Protein AF-A0A4Q4VZ32-F1 (afdb_monomer)

Nearest PDB structures (foldseek):
  1ups-assembly1_A  TM=5.090E-01  e=2.239E-01  Clostridium perfringens
  1ups-assembly2_B  TM=5.816E-01  e=2.614E+00  Clostridium perfringens

pLDDT: mean 71.56, std 23.41, range [25.41, 98.0]

Foldseek 3Di:
DPVVVVVVVVVVVVVVVVVVVVVVVVVVVVQVVQQPFWWWKFKAFPDDDPCSVQQHRFTWAADPQAIWTDSDHPDPPPDQVVCVPPHGTFGKGWDCLPPDPAIFIWGFRDVVVGDIWTWFQAPQQQTTGTHHCVVHVVGQGANWAADPPQRWIDGPPDFQWKWWCPDVSITTIGGPPPPPQCPVRDDPPIDMTRIIIGTHGDPPDDPDPDPPPPCPPVVVVVVVVVVVVVVVVVVVVVDDPDPDDDDDDDDDDDDDDDDDDDDDDDDDDDDDDDDDDDDDDDDDDDDDDDDDDDDDDDDDDDDDDDDPDDPPPDDD

Structure (mmCIF, N/CA/C/O backbone):
data_AF-A0A4Q4VZ32-F1
#
_entry.id   AF-A0A4Q4VZ32-F1
#
loop_
_atom_site.group_PDB
_atom_site.id
_atom_site.type_symbol
_atom_site.label_atom_id
_atom_site.label_alt_id
_atom_site.label_comp_id
_atom_site.label_asym_id
_atom_site.label_entity_id
_atom_site.label_seq_id
_atom_site.pdbx_PDB_ins_code
_atom_site.Cartn_x
_atom_site.Cartn_y
_atom_site.Cartn_z
_atom_site.occupancy
_atom_site.B_iso_or_equiv
_atom_site.auth_seq_id
_atom_site.auth_comp_id
_atom_site.auth_asym_id
_atom_site.auth_atom_id
_atom_site.pdbx_PDB_model_num
ATOM 1 N N . MET A 1 1 ? -8.124 -20.359 -60.636 1.00 59.88 1 MET A N 1
ATOM 2 C CA . MET A 1 1 ? -8.886 -19.825 -59.481 1.00 59.88 1 MET A CA 1
ATOM 3 C C . MET A 1 1 ? -8.657 -20.591 -58.169 1.00 59.88 1 MET A C 1
ATOM 5 O O . MET A 1 1 ? -8.966 -20.049 -57.122 1.00 59.88 1 MET A O 1
ATOM 9 N N . SER A 1 2 ? -8.075 -21.797 -58.175 1.00 70.25 2 SER A N 1
ATOM 10 C CA . SER A 1 2 ? -7.849 -22.613 -56.965 1.00 70.25 2 SER A CA 1
ATOM 11 C C . SER A 1 2 ? -6.635 -22.198 -56.117 1.00 70.25 2 SER A C 1
ATOM 13 O O . SER A 1 2 ? -6.688 -22.280 -54.894 1.00 70.25 2 SER A O 1
ATOM 15 N N . ILE A 1 3 ? -5.558 -21.707 -56.742 1.00 75.62 3 ILE A N 1
ATOM 16 C CA . ILE A 1 3 ? -4.306 -21.351 -56.044 1.00 75.62 3 ILE A CA 1
ATOM 17 C C . ILE A 1 3 ? -4.511 -20.169 -55.083 1.00 75.62 3 ILE A C 1
ATOM 19 O O . ILE A 1 3 ? -4.052 -20.208 -53.947 1.00 75.62 3 ILE A O 1
ATOM 23 N N . SER A 1 4 ? -5.266 -19.149 -55.500 1.00 70.62 4 SER A N 1
ATOM 24 C CA . SER A 1 4 ? -5.553 -17.963 -54.683 1.00 70.62 4 SER A CA 1
ATOM 25 C C . SER A 1 4 ? -6.373 -18.290 -53.430 1.00 70.62 4 SER A C 1
ATOM 27 O O . SER A 1 4 ? -6.172 -17.671 -52.390 1.00 70.62 4 SER A O 1
ATOM 29 N N . MET A 1 5 ? -7.266 -19.285 -53.504 1.00 71.69 5 MET A N 1
ATOM 30 C CA . MET A 1 5 ? -8.090 -19.686 -52.361 1.00 71.69 5 MET A CA 1
ATOM 31 C C . MET A 1 5 ? -7.305 -20.542 -51.354 1.00 71.69 5 MET A C 1
ATOM 33 O O . MET A 1 5 ? -7.451 -20.364 -50.147 1.00 71.69 5 MET A O 1
ATOM 37 N N . LEU A 1 6 ? -6.418 -21.414 -51.845 1.00 70.31 6 LEU A N 1
ATOM 38 C CA . LEU A 1 6 ? -5.480 -22.173 -51.011 1.00 70.31 6 LEU A CA 1
ATOM 39 C C . LEU A 1 6 ? -4.495 -21.257 -50.270 1.00 70.31 6 LEU A C 1
ATOM 41 O O . LEU A 1 6 ? -4.230 -21.487 -49.094 1.00 70.31 6 LEU A O 1
ATOM 45 N N . LEU A 1 7 ? -4.005 -20.196 -50.921 1.00 72.81 7 LEU A N 1
ATOM 46 C CA . LEU A 1 7 ? -3.118 -19.211 -50.292 1.00 72.81 7 LEU A CA 1
ATOM 47 C C . LEU A 1 7 ? -3.835 -18.415 -49.184 1.00 72.81 7 LEU A C 1
ATOM 49 O O . LEU A 1 7 ? -3.268 -18.168 -48.126 1.00 72.81 7 LEU A O 1
ATOM 53 N N . ALA A 1 8 ? -5.102 -18.045 -49.394 1.00 67.31 8 ALA A N 1
ATOM 54 C CA . ALA A 1 8 ? -5.891 -17.342 -48.382 1.00 67.31 8 ALA A CA 1
ATOM 55 C C . ALA A 1 8 ? -6.135 -18.209 -47.129 1.00 67.31 8 ALA A C 1
ATOM 57 O O . ALA A 1 8 ? -5.991 -17.729 -46.005 1.00 67.31 8 ALA A O 1
ATOM 58 N N . LEU A 1 9 ? -6.432 -19.502 -47.312 1.00 66.94 9 LEU A N 1
ATOM 59 C CA . LEU A 1 9 ? -6.666 -20.447 -46.213 1.00 66.94 9 LEU A CA 1
ATOM 60 C C . LEU A 1 9 ? -5.423 -20.695 -45.345 1.00 66.94 9 LEU A C 1
ATOM 62 O O . LEU A 1 9 ? -5.566 -20.958 -44.153 1.00 66.94 9 LEU A O 1
ATOM 66 N N . THR A 1 10 ? -4.215 -20.594 -45.905 1.00 69.88 10 THR A N 1
ATOM 67 C CA . THR A 1 10 ? -2.966 -20.773 -45.145 1.00 69.88 10 THR A CA 1
ATOM 68 C C . THR A 1 10 ? -2.487 -19.488 -44.466 1.00 69.88 10 THR A C 1
ATOM 70 O O . THR A 1 10 ? -1.900 -19.553 -43.387 1.00 69.88 10 THR A O 1
ATOM 73 N N . ILE A 1 11 ? -2.770 -18.314 -45.040 1.00 70.56 11 ILE A N 1
ATOM 74 C CA . ILE A 1 11 ? -2.331 -17.018 -44.496 1.00 70.56 11 ILE A CA 1
ATOM 75 C C . ILE A 1 11 ? -3.195 -16.566 -43.309 1.00 70.56 11 ILE A C 1
ATOM 77 O O . ILE A 1 11 ? -2.666 -16.009 -42.345 1.00 70.56 11 ILE A O 1
ATOM 81 N N . CYS A 1 12 ? -4.509 -16.815 -43.333 1.00 63.62 12 CYS A N 1
ATOM 82 C CA . CYS A 1 12 ? -5.414 -16.335 -42.282 1.00 63.62 12 CYS A CA 1
ATOM 83 C C . CYS A 1 12 ? -5.067 -16.859 -40.867 1.00 63.62 12 CYS A C 1
ATOM 85 O O . CYS A 1 12 ? -4.979 -16.037 -39.952 1.00 63.62 12 CYS A O 1
ATOM 87 N N . PRO A 1 13 ? -4.797 -18.163 -40.643 1.00 71.75 13 PRO A N 1
ATOM 88 C CA . PRO A 1 13 ? -4.393 -18.656 -39.323 1.00 71.75 13 PRO A CA 1
ATOM 89 C C . PRO A 1 13 ? -3.032 -18.114 -38.864 1.00 71.75 13 PRO A C 1
ATOM 91 O O . PRO A 1 13 ? -2.863 -17.802 -37.686 1.00 71.75 13 PRO A O 1
ATOM 94 N N . ALA A 1 14 ? -2.077 -17.948 -39.786 1.00 68.94 14 ALA A N 1
ATOM 95 C CA . ALA A 1 14 ? -0.761 -17.387 -39.478 1.00 68.94 14 ALA A CA 1
ATOM 96 C C . ALA A 1 14 ? -0.853 -15.911 -39.038 1.00 68.94 14 ALA A C 1
ATOM 98 O O . ALA A 1 14 ? -0.165 -15.482 -38.109 1.00 68.94 14 ALA A O 1
ATOM 99 N N . MET A 1 15 ? -1.749 -15.135 -39.652 1.00 71.06 15 MET A N 1
ATOM 100 C CA . MET A 1 15 ? -1.989 -13.739 -39.280 1.00 71.06 15 MET A CA 1
ATOM 101 C C . MET A 1 15 ? -2.703 -13.614 -37.924 1.00 71.06 15 MET A C 1
ATOM 103 O O . MET A 1 15 ? -2.308 -12.797 -37.097 1.00 71.06 15 MET A O 1
ATOM 107 N N . LEU A 1 16 ? -3.708 -14.452 -37.651 1.00 70.19 16 LEU A N 1
ATOM 108 C CA . LEU A 1 16 ? -4.403 -14.451 -36.356 1.00 70.19 16 LEU A CA 1
ATOM 109 C C . LEU A 1 16 ? -3.486 -14.909 -35.211 1.00 70.19 16 LEU A C 1
ATOM 111 O O . LEU A 1 16 ? -3.477 -14.297 -34.143 1.00 70.19 16 LEU A O 1
ATOM 115 N N . GLY A 1 17 ? -2.664 -15.936 -35.449 1.00 70.69 17 GLY A N 1
ATOM 116 C CA . GLY A 1 17 ? -1.692 -16.420 -34.468 1.00 70.69 17 GLY A CA 1
ATOM 117 C C . GLY A 1 17 ? -0.646 -15.367 -34.095 1.00 70.69 17 GLY A C 1
ATOM 118 O O . GLY A 1 17 ? -0.315 -15.220 -32.920 1.00 70.69 17 GLY A O 1
ATOM 119 N N . THR A 1 18 ? -0.163 -14.584 -35.066 1.00 76.44 18 THR A N 1
ATOM 120 C CA . THR A 1 18 ? 0.807 -13.507 -34.803 1.00 76.44 18 THR A CA 1
ATOM 121 C C . THR A 1 18 ? 0.176 -12.320 -34.075 1.00 76.44 18 THR A C 1
ATOM 123 O O . THR A 1 18 ? 0.796 -11.783 -33.160 1.00 76.44 18 THR A O 1
ATOM 126 N N . GLN A 1 19 ? -1.065 -11.939 -34.396 1.00 72.56 19 GLN A N 1
ATOM 127 C CA . GLN A 1 19 ? -1.763 -10.852 -33.697 1.00 72.56 19 GLN A CA 1
ATOM 128 C C . GLN A 1 19 ? -2.046 -11.176 -32.224 1.00 72.56 19 GLN A C 1
ATOM 130 O O . GLN A 1 19 ? -1.785 -10.339 -31.358 1.00 72.56 19 GLN A O 1
ATOM 135 N N . GLU A 1 20 ? -2.517 -12.386 -31.915 1.00 76.81 20 GLU A N 1
ATOM 136 C CA . GLU A 1 20 ? -2.730 -12.805 -30.524 1.00 76.81 20 GLU A CA 1
ATOM 137 C C . GLU A 1 20 ? -1.404 -12.965 -29.767 1.00 76.81 20 GLU A C 1
ATOM 139 O O . GLU A 1 20 ? -1.307 -12.543 -28.615 1.00 76.81 20 GLU A O 1
ATOM 144 N N . ALA A 1 21 ? -0.343 -13.458 -30.417 1.00 74.12 21 ALA A N 1
ATOM 145 C CA . ALA A 1 21 ? 0.992 -13.505 -29.817 1.00 74.12 21 ALA A CA 1
ATOM 146 C C . ALA A 1 21 ? 1.532 -12.099 -29.490 1.00 74.12 21 ALA A C 1
ATOM 148 O O . ALA A 1 21 ? 2.054 -11.874 -28.396 1.00 74.12 21 ALA A O 1
ATOM 149 N N . ILE A 1 22 ? 1.353 -11.126 -30.392 1.0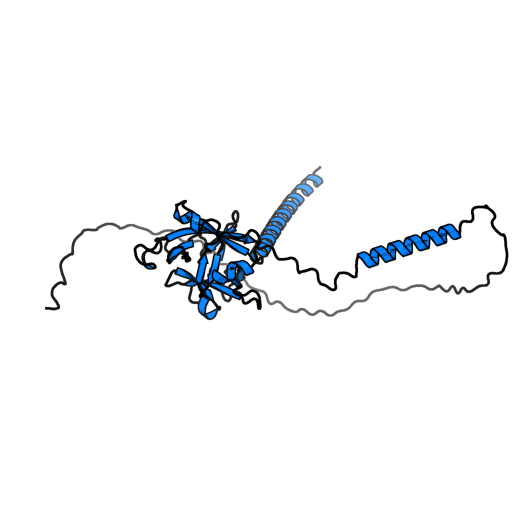0 77.81 22 ILE A N 1
ATOM 150 C CA . ILE A 1 22 ? 1.717 -9.723 -30.147 1.00 77.81 22 ILE A CA 1
ATOM 151 C C . ILE A 1 22 ? 0.873 -9.154 -29.008 1.00 77.81 22 ILE A C 1
ATOM 153 O O . ILE A 1 22 ? 1.415 -8.510 -28.115 1.00 77.81 22 ILE A O 1
ATOM 157 N N . ARG A 1 23 ? -0.439 -9.405 -28.988 1.00 75.12 23 ARG A N 1
ATOM 158 C CA . ARG A 1 23 ? -1.326 -8.927 -27.921 1.00 75.12 23 ARG A CA 1
ATOM 159 C C . ARG A 1 23 ? -0.930 -9.495 -26.560 1.00 75.12 23 ARG A C 1
ATOM 161 O O . ARG A 1 23 ? -0.897 -8.749 -25.581 1.00 75.12 23 ARG A O 1
ATOM 168 N N . GLN A 1 24 ? -0.603 -10.782 -26.496 1.00 78.56 24 GLN A N 1
ATOM 169 C CA . GLN A 1 24 ? -0.111 -11.434 -25.284 1.00 78.56 24 GLN A CA 1
ATOM 170 C C . GLN A 1 24 ? 1.242 -10.860 -24.854 1.00 78.56 24 GLN A C 1
ATOM 172 O O . GLN A 1 24 ? 1.400 -10.513 -23.686 1.00 78.56 24 GLN A O 1
ATOM 177 N N . SER A 1 25 ? 2.179 -10.674 -25.788 1.00 74.81 25 SER A N 1
ATOM 178 C CA . SER A 1 25 ? 3.481 -10.050 -25.522 1.00 74.81 25 SER A CA 1
ATOM 179 C C . SER A 1 25 ? 3.335 -8.612 -25.014 1.00 74.81 25 SER A C 1
ATOM 181 O O . SER A 1 25 ? 3.881 -8.270 -23.972 1.00 74.81 25 SER A O 1
ATOM 183 N N . GLN A 1 26 ? 2.520 -7.787 -25.671 1.00 80.81 26 GLN A N 1
ATOM 184 C CA . GLN A 1 26 ? 2.240 -6.411 -25.260 1.00 80.81 26 GLN A CA 1
ATOM 185 C C . GLN A 1 26 ? 1.548 -6.359 -23.895 1.00 80.81 26 GLN A C 1
ATOM 187 O O . GLN A 1 26 ? 1.898 -5.537 -23.052 1.00 80.81 26 GLN A O 1
ATOM 192 N N . SER A 1 27 ? 0.577 -7.244 -23.645 1.00 74.31 27 SER A N 1
ATOM 193 C CA . SER A 1 27 ? -0.090 -7.329 -22.343 1.00 74.31 27 SER A CA 1
ATOM 194 C C . SER A 1 27 ? 0.866 -7.771 -21.236 1.00 74.31 27 SER A C 1
ATOM 196 O O . SER A 1 27 ? 0.733 -7.292 -20.111 1.00 74.31 27 SER A O 1
ATOM 198 N N . LYS A 1 28 ? 1.803 -8.679 -21.532 1.00 75.06 28 LYS A N 1
ATOM 199 C CA . LYS A 1 28 ? 2.830 -9.131 -20.590 1.00 75.06 28 LYS A CA 1
ATOM 200 C C . LYS A 1 28 ? 3.826 -8.011 -20.291 1.00 75.06 28 LYS A C 1
ATOM 202 O O . LYS A 1 28 ? 3.998 -7.680 -19.124 1.00 75.06 28 LYS A O 1
ATOM 207 N N . ASN A 1 29 ? 4.358 -7.351 -21.319 1.00 72.94 29 ASN A N 1
ATOM 208 C CA . ASN A 1 29 ? 5.287 -6.230 -21.161 1.00 72.94 29 ASN A CA 1
ATOM 209 C C . ASN A 1 29 ? 4.658 -5.085 -20.352 1.00 72.94 29 ASN A C 1
ATOM 211 O O . ASN A 1 29 ? 5.275 -4.584 -19.420 1.00 72.94 29 ASN A O 1
ATOM 215 N N . LYS A 1 30 ? 3.397 -4.720 -20.635 1.00 75.69 30 LYS A N 1
ATOM 216 C CA . LYS A 1 30 ? 2.664 -3.701 -19.859 1.00 75.69 30 LYS A CA 1
ATOM 217 C C . LYS A 1 30 ? 2.488 -4.090 -18.390 1.00 75.69 30 LYS A C 1
ATOM 219 O O . LYS A 1 30 ? 2.543 -3.228 -17.516 1.00 75.69 30 LYS A O 1
ATOM 224 N N . ARG A 1 31 ? 2.246 -5.376 -18.112 1.00 74.81 31 ARG A N 1
ATOM 225 C CA . ARG A 1 31 ? 2.120 -5.889 -16.741 1.00 74.81 31 ARG A CA 1
ATOM 226 C C . ARG A 1 31 ? 3.454 -5.801 -16.009 1.00 74.81 31 ARG A C 1
ATOM 228 O O . ARG A 1 31 ? 3.479 -5.307 -14.889 1.00 74.81 31 ARG A O 1
ATOM 235 N N . GLU A 1 32 ? 4.533 -6.254 -16.637 1.00 72.50 32 GLU A N 1
ATOM 236 C CA . GLU A 1 32 ? 5.886 -6.217 -16.069 1.00 72.50 32 GLU A CA 1
ATOM 237 C C . GLU A 1 32 ? 6.342 -4.778 -15.803 1.00 72.50 32 GLU A C 1
ATOM 239 O O . GLU A 1 32 ? 6.806 -4.468 -14.709 1.00 72.50 32 GLU A O 1
ATOM 244 N N . GLU A 1 33 ? 6.103 -3.869 -16.746 1.00 75.31 33 GLU A N 1
ATOM 245 C CA . GLU A 1 33 ? 6.404 -2.448 -16.589 1.00 75.31 33 GLU A CA 1
ATOM 246 C C . GLU A 1 33 ? 5.626 -1.825 -15.419 1.00 75.31 33 GLU A C 1
ATOM 248 O O . GLU A 1 33 ? 6.205 -1.173 -14.552 1.00 75.31 33 GLU A O 1
ATOM 253 N N . HIS A 1 34 ? 4.317 -2.070 -15.332 1.00 74.12 34 HIS A N 1
ATOM 254 C CA . HIS A 1 34 ? 3.495 -1.577 -14.224 1.00 74.12 34 HIS A CA 1
ATOM 255 C C . HIS A 1 34 ? 3.899 -2.169 -12.864 1.00 74.12 34 HIS A C 1
ATOM 257 O O . HIS A 1 34 ? 3.727 -1.526 -11.821 1.00 74.12 34 HIS A O 1
ATOM 263 N N . ARG A 1 35 ? 4.417 -3.401 -12.863 1.00 78.25 35 ARG A N 1
ATOM 264 C CA . ARG A 1 35 ? 4.889 -4.083 -11.657 1.00 78.25 35 ARG A CA 1
ATOM 265 C C . ARG A 1 35 ? 6.232 -3.563 -11.171 1.00 78.25 35 ARG A C 1
ATOM 267 O O . ARG A 1 35 ? 6.420 -3.510 -9.962 1.00 78.25 35 ARG A O 1
ATOM 274 N N . ALA A 1 36 ? 7.099 -3.128 -12.084 1.00 75.69 36 ALA A N 1
ATOM 275 C CA . ALA A 1 36 ? 8.396 -2.533 -11.769 1.00 75.69 36 ALA A CA 1
ATOM 276 C C . ALA A 1 36 ? 8.307 -1.052 -11.355 1.00 75.69 36 ALA A C 1
ATOM 278 O O . ALA A 1 36 ? 9.191 -0.548 -10.662 1.00 75.69 36 ALA A O 1
ATOM 279 N N . ARG A 1 37 ? 7.246 -0.338 -11.758 1.00 83.00 37 ARG A N 1
ATOM 280 C CA . ARG A 1 37 ? 7.045 1.075 -11.402 1.00 83.00 37 ARG A CA 1
ATOM 281 C C . ARG A 1 37 ? 6.722 1.248 -9.918 1.00 83.00 37 ARG A C 1
ATOM 283 O O . ARG A 1 37 ? 5.836 0.579 -9.378 1.00 83.00 37 ARG A O 1
ATOM 290 N N . ARG A 1 38 ? 7.403 2.211 -9.288 1.00 86.12 38 ARG A N 1
ATOM 291 C CA . ARG A 1 38 ? 7.127 2.652 -7.915 1.00 86.12 38 ARG A CA 1
ATOM 292 C C . ARG A 1 38 ? 5.804 3.411 -7.880 1.00 86.12 38 ARG A C 1
ATOM 294 O O . ARG A 1 38 ? 5.635 4.422 -8.563 1.00 86.12 38 ARG A O 1
ATOM 301 N N . CYS A 1 39 ? 4.882 2.932 -7.059 1.00 88.12 39 CYS A N 1
ATOM 302 C CA . CYS A 1 39 ? 3.578 3.550 -6.875 1.00 88.12 39 CYS A CA 1
ATOM 303 C C . CYS A 1 39 ? 3.354 3.893 -5.408 1.00 88.12 39 CYS A C 1
ATOM 305 O O . CYS A 1 39 ? 3.782 3.159 -4.516 1.00 88.12 39 CYS A O 1
ATOM 307 N N . ASN A 1 40 ? 2.613 4.970 -5.193 1.00 90.81 40 ASN A N 1
ATOM 308 C CA . ASN A 1 40 ? 1.979 5.258 -3.921 1.00 90.81 40 ASN A CA 1
ATOM 309 C C . ASN A 1 40 ? 0.659 4.474 -3.830 1.00 90.81 40 ASN A C 1
ATOM 311 O O . ASN A 1 40 ? 0.072 4.100 -4.852 1.00 90.81 40 ASN A O 1
ATOM 315 N N . LEU A 1 41 ? 0.178 4.243 -2.611 1.00 92.00 41 LEU A N 1
ATOM 316 C CA . LEU A 1 41 ? -1.150 3.678 -2.368 1.00 92.00 41 LEU A CA 1
ATOM 317 C C . LEU A 1 41 ? -2.090 4.786 -1.913 1.00 92.00 41 LEU A C 1
ATOM 319 O O . LEU A 1 41 ? -1.787 5.498 -0.957 1.00 92.00 41 LEU A O 1
ATOM 323 N N . VAL A 1 42 ? -3.215 4.913 -2.611 1.00 92.69 42 VAL A N 1
ATOM 324 C CA . VAL A 1 42 ? -4.304 5.830 -2.281 1.00 92.69 42 VAL A CA 1
ATOM 325 C C . VAL A 1 42 ? -5.452 5.015 -1.707 1.00 92.69 42 VAL A C 1
ATOM 327 O O . VAL A 1 42 ? -5.898 4.052 -2.328 1.00 92.69 42 VAL A O 1
ATOM 330 N N . VAL A 1 43 ? -5.928 5.407 -0.536 1.00 94.00 43 VAL A N 1
ATOM 331 C CA . VAL A 1 43 ? -7.048 4.764 0.148 1.00 94.00 43 VAL A CA 1
ATOM 332 C C . VAL A 1 43 ? -8.360 5.286 -0.426 1.00 94.00 43 VAL A C 1
ATOM 334 O O . VAL A 1 43 ? -8.517 6.494 -0.594 1.00 94.00 43 VAL A O 1
ATOM 337 N N . SER A 1 44 ? -9.315 4.398 -0.689 1.00 93.38 44 SER A N 1
ATOM 338 C CA . SER A 1 44 ? -10.707 4.766 -0.940 1.00 93.38 44 SER A CA 1
ATOM 339 C C . SER A 1 44 ? -11.643 3.962 -0.046 1.00 93.38 44 SER A C 1
ATOM 341 O O . SER A 1 44 ? -11.478 2.757 0.099 1.00 93.38 44 SER A O 1
ATOM 343 N N . CYS A 1 45 ? -12.612 4.609 0.593 1.00 92.62 45 CYS A N 1
ATOM 344 C CA . CYS A 1 45 ? -13.570 3.903 1.445 1.00 92.62 45 CYS A C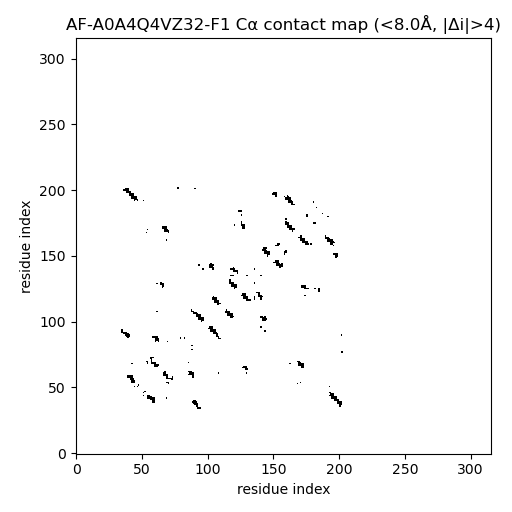A 1
ATOM 345 C C . CYS A 1 45 ? -14.684 3.265 0.615 1.00 92.62 45 CYS A C 1
ATOM 347 O O . CYS A 1 45 ? -15.358 3.958 -0.144 1.00 92.62 45 CYS A O 1
ATOM 349 N N . VAL A 1 46 ? -14.971 1.984 0.861 1.00 90.31 46 VAL A N 1
ATOM 350 C CA . VAL A 1 46 ? -16.070 1.268 0.183 1.00 90.31 46 VAL A CA 1
ATOM 351 C C . VAL A 1 46 ? -17.427 1.884 0.535 1.00 90.31 46 VAL A C 1
ATOM 353 O O . VAL A 1 46 ? -18.283 2.098 -0.323 1.00 90.31 46 VAL A O 1
ATOM 356 N N . LYS A 1 47 ? -17.632 2.188 1.824 1.00 88.81 47 LYS A N 1
ATOM 357 C CA . LYS A 1 47 ? -18.877 2.767 2.339 1.00 88.81 47 LYS A CA 1
ATOM 358 C C . LYS A 1 47 ? -18.652 4.228 2.752 1.00 88.81 47 LYS A C 1
ATOM 360 O O . LYS A 1 47 ? -17.828 4.486 3.637 1.00 88.81 47 LYS A O 1
ATOM 365 N N . PRO A 1 48 ? -19.398 5.197 2.186 1.00 86.94 48 PRO A N 1
ATOM 366 C CA . PRO A 1 48 ? -19.273 6.591 2.584 1.00 86.94 48 PRO A CA 1
ATOM 367 C C . PRO A 1 48 ? -19.788 6.782 4.015 1.00 86.94 48 PRO A C 1
ATOM 369 O O . PRO A 1 48 ? -20.884 6.349 4.371 1.00 86.94 48 PRO A O 1
ATOM 372 N N . SER A 1 49 ? -19.009 7.463 4.849 1.00 86.94 49 SER A N 1
ATOM 373 C CA . SER A 1 49 ? -19.379 7.811 6.220 1.00 86.94 49 SER A CA 1
ATOM 374 C C . SER A 1 49 ? -18.797 9.173 6.609 1.00 86.94 49 SER A C 1
ATOM 376 O O . SER A 1 49 ? -17.986 9.757 5.899 1.00 86.94 49 SER A O 1
ATOM 378 N N . ILE A 1 50 ? -19.196 9.721 7.760 1.00 86.44 50 ILE A N 1
ATOM 379 C CA . ILE A 1 50 ? -18.606 10.980 8.254 1.00 86.44 50 ILE A CA 1
ATOM 380 C C . ILE A 1 50 ? -17.090 10.829 8.445 1.00 86.44 50 ILE A C 1
ATOM 382 O O . ILE A 1 50 ? -16.350 11.764 8.165 1.00 86.44 50 ILE A O 1
ATOM 386 N N . ARG A 1 51 ? -16.648 9.641 8.873 1.00 84.81 51 ARG A N 1
ATOM 387 C CA . ARG A 1 51 ? -15.241 9.316 9.134 1.00 84.81 51 ARG A CA 1
ATOM 388 C C . ARG A 1 51 ? -14.477 8.916 7.880 1.00 84.81 51 ARG A C 1
ATOM 390 O O . ARG A 1 51 ? -13.274 9.122 7.835 1.00 84.81 51 ARG A O 1
ATOM 397 N N . SER A 1 52 ? -15.157 8.412 6.845 1.00 87.25 52 SER A N 1
ATOM 398 C CA . SER A 1 52 ? -14.491 8.129 5.569 1.00 87.25 52 SER A CA 1
ATOM 399 C C . SER A 1 52 ? -13.861 9.393 4.993 1.00 87.25 52 SER A C 1
ATOM 401 O O . SER A 1 52 ? -12.799 9.315 4.407 1.00 87.25 52 SER A O 1
ATOM 403 N N . ARG A 1 53 ? -14.436 10.576 5.244 1.00 86.19 53 ARG A N 1
ATOM 404 C CA . ARG A 1 53 ? -13.871 11.868 4.811 1.00 86.19 53 ARG A CA 1
ATOM 405 C C . ARG A 1 53 ? -12.470 12.153 5.357 1.00 86.19 53 ARG A C 1
ATOM 407 O O . ARG A 1 53 ? -11.755 12.955 4.763 1.00 86.19 53 ARG A O 1
ATOM 414 N N . ASP A 1 54 ? -12.094 11.529 6.471 1.00 85.12 54 ASP A N 1
ATOM 415 C CA . ASP A 1 54 ? -10.778 11.723 7.075 1.00 85.12 54 ASP A CA 1
ATOM 416 C C . ASP A 1 54 ? -9.694 10.910 6.346 1.00 85.12 54 ASP A C 1
ATOM 418 O O . ASP A 1 54 ? -8.548 11.353 6.298 1.00 85.12 54 ASP A O 1
ATOM 422 N N . ILE A 1 55 ? -10.055 9.761 5.753 1.00 90.50 55 ILE A N 1
ATOM 423 C CA . ILE A 1 55 ? -9.115 8.789 5.160 1.00 90.50 55 ILE A CA 1
ATOM 424 C C . ILE A 1 55 ? -9.276 8.576 3.645 1.00 90.50 55 ILE A C 1
ATOM 426 O O . ILE A 1 55 ? -8.350 8.107 2.989 1.00 90.50 55 ILE A O 1
ATOM 430 N N . ASP A 1 56 ? -10.426 8.921 3.072 1.00 91.88 56 ASP A N 1
ATOM 431 C CA . ASP A 1 56 ? -10.723 8.749 1.651 1.00 91.88 56 ASP A CA 1
ATOM 432 C C . ASP A 1 56 ? -9.865 9.703 0.804 1.00 91.88 56 ASP A C 1
ATOM 434 O O . ASP A 1 56 ? -9.745 10.899 1.088 1.00 91.88 56 ASP A O 1
ATOM 438 N N . GLY A 1 57 ? -9.207 9.155 -0.216 1.00 88.81 57 GLY A N 1
ATOM 439 C CA . GLY A 1 57 ? -8.255 9.862 -1.071 1.00 88.81 57 GLY A CA 1
ATOM 440 C C . GLY A 1 57 ? -6.885 10.129 -0.435 1.00 88.81 57 GLY A C 1
ATOM 441 O O . GLY A 1 57 ? -6.075 10.843 -1.030 1.00 88.81 57 GLY A O 1
ATOM 442 N N . LYS A 1 58 ? -6.603 9.591 0.757 1.00 90.38 58 LYS A N 1
ATOM 443 C CA . LYS A 1 58 ? -5.329 9.790 1.467 1.00 90.38 58 LYS A CA 1
ATOM 444 C C . LYS A 1 58 ? -4.279 8.762 1.062 1.00 90.38 58 LYS A C 1
ATOM 446 O O . LYS A 1 58 ? -4.595 7.702 0.527 1.00 90.38 58 LYS A O 1
ATOM 451 N N . LEU A 1 59 ? -3.014 9.088 1.319 1.00 91.50 59 LEU A N 1
ATOM 452 C CA . LEU A 1 59 ? -1.877 8.213 1.035 1.00 91.50 59 LEU A CA 1
ATOM 453 C C . LEU A 1 59 ? -1.543 7.293 2.210 1.00 91.50 59 LEU A C 1
ATOM 455 O O . LEU A 1 59 ? -1.695 7.658 3.377 1.00 91.50 59 LEU A O 1
ATOM 459 N N . VAL A 1 60 ? -1.025 6.113 1.884 1.00 93.38 60 VAL A N 1
ATOM 460 C CA . VAL A 1 60 ? -0.432 5.204 2.868 1.00 93.38 60 VAL A CA 1
ATOM 461 C C . VAL A 1 60 ? 1.023 5.599 3.130 1.00 93.38 60 VAL A C 1
ATOM 463 O O . VAL A 1 60 ? 1.782 5.884 2.202 1.00 93.38 60 VAL A O 1
ATOM 466 N N . VAL A 1 61 ? 1.415 5.592 4.399 1.00 93.12 61 VAL A N 1
ATOM 467 C CA . VAL A 1 61 ? 2.754 5.926 4.895 1.00 93.12 61 VAL A CA 1
ATOM 468 C C . VAL A 1 61 ? 3.275 4.804 5.796 1.00 93.12 61 VAL A C 1
ATOM 470 O O . VAL A 1 61 ? 2.512 4.115 6.466 1.00 93.12 61 VAL A O 1
ATOM 473 N N . LEU A 1 62 ? 4.584 4.599 5.805 1.00 93.12 62 LEU A N 1
ATOM 474 C CA . LEU A 1 62 ? 5.292 3.637 6.636 1.00 93.12 62 LEU A CA 1
ATOM 475 C C . LEU A 1 62 ? 5.809 4.354 7.880 1.00 93.12 62 LEU A C 1
ATOM 477 O O . LEU A 1 62 ? 6.552 5.336 7.782 1.00 93.12 62 LEU A O 1
ATOM 481 N N . LYS A 1 63 ? 5.426 3.856 9.054 1.00 91.06 63 LYS A N 1
ATOM 482 C CA . LYS A 1 63 ? 5.858 4.393 10.345 1.00 91.06 63 LYS A CA 1
ATOM 483 C C . LYS A 1 63 ? 5.839 3.286 11.396 1.00 91.06 63 LYS A C 1
ATOM 485 O O . LYS A 1 63 ? 4.935 2.461 11.407 1.00 91.06 63 LYS A O 1
ATOM 490 N N . ASP A 1 64 ? 6.849 3.249 12.263 1.00 90.06 64 ASP A N 1
ATOM 491 C CA . ASP A 1 64 ? 6.910 2.333 13.412 1.00 90.06 64 ASP A CA 1
ATOM 492 C C . ASP A 1 64 ? 6.662 0.845 13.055 1.00 90.06 64 ASP A C 1
ATOM 494 O O . ASP A 1 64 ? 5.947 0.130 13.753 1.00 90.06 64 ASP A O 1
ATOM 498 N N . LYS A 1 65 ? 7.250 0.365 11.944 1.00 93.44 65 LYS A N 1
ATOM 499 C CA . LYS A 1 65 ? 7.076 -0.998 11.380 1.00 93.44 65 LYS A CA 1
ATOM 500 C C . LYS A 1 65 ? 5.659 -1.343 10.884 1.00 93.44 65 LYS A C 1
ATOM 502 O O . LYS A 1 65 ? 5.432 -2.474 10.453 1.00 93.44 65 LYS A O 1
ATOM 507 N N . LYS A 1 66 ? 4.727 -0.388 10.877 1.00 94.94 66 LYS A N 1
ATOM 508 C CA . LYS A 1 66 ? 3.345 -0.528 10.394 1.00 94.94 66 LYS A CA 1
ATOM 509 C C . LYS A 1 66 ? 3.048 0.418 9.230 1.00 94.94 66 LYS A C 1
ATOM 511 O O . LYS A 1 66 ? 3.787 1.371 8.967 1.00 94.94 66 LYS A O 1
ATOM 516 N N . LEU A 1 67 ? 1.962 0.140 8.514 1.00 95.38 67 LEU A N 1
ATOM 517 C CA . LEU A 1 67 ? 1.425 1.034 7.492 1.00 95.38 67 LEU A CA 1
ATOM 518 C C . LEU A 1 67 ? 0.270 1.837 8.094 1.00 95.38 67 LEU A C 1
ATOM 520 O O . LEU A 1 67 ? -0.694 1.274 8.607 1.00 95.38 67 LEU A O 1
ATOM 524 N N . TYR A 1 68 ? 0.377 3.155 8.010 1.00 94.31 68 TYR A N 1
ATOM 525 C CA . TYR A 1 68 ? -0.615 4.116 8.474 1.00 94.31 68 TYR A CA 1
ATOM 526 C C . TYR A 1 68 ? -1.194 4.897 7.296 1.00 94.31 68 TYR A C 1
ATOM 528 O O . TYR A 1 68 ? -0.603 4.966 6.220 1.00 94.31 68 TYR A O 1
ATOM 536 N N . ILE A 1 69 ? -2.358 5.501 7.494 1.00 92.88 69 ILE A N 1
ATOM 537 C CA . ILE A 1 69 ? -3.005 6.386 6.528 1.00 92.88 69 ILE A CA 1
ATOM 538 C C . ILE A 1 69 ? -2.767 7.818 6.993 1.00 92.88 69 ILE A C 1
ATOM 540 O O . ILE A 1 69 ? -3.024 8.151 8.152 1.00 92.88 69 ILE A O 1
ATOM 544 N N . THR A 1 70 ? -2.264 8.671 6.101 1.00 87.38 70 THR A N 1
ATOM 545 C CA . THR A 1 70 ? -2.029 10.074 6.452 1.00 87.38 70 THR A CA 1
ATOM 546 C C . THR A 1 70 ? -3.345 10.798 6.741 1.00 87.38 70 THR A C 1
ATOM 548 O O . THR A 1 70 ? -4.338 10.630 6.033 1.00 87.38 70 THR A O 1
ATOM 551 N N . SER A 1 71 ? -3.356 11.638 7.775 1.00 72.44 71 SER A N 1
ATOM 552 C CA . SER A 1 71 ? -4.490 12.523 8.064 1.00 72.44 71 SER A CA 1
ATOM 553 C C . SER A 1 71 ? -4.504 13.748 7.136 1.00 72.44 71 SER A C 1
ATOM 555 O O . SER A 1 71 ? -5.551 14.358 6.896 1.00 72.44 71 SER A O 1
ATOM 557 N N . GLU A 1 72 ? -3.353 14.119 6.575 1.00 66.31 72 GLU A N 1
ATOM 558 C CA . GLU A 1 72 ? -3.197 15.309 5.739 1.00 66.31 72 GLU A CA 1
ATOM 559 C C . GLU A 1 72 ? -3.580 15.020 4.286 1.00 66.31 72 GLU A C 1
ATOM 561 O O . GLU A 1 72 ? -3.428 13.910 3.786 1.00 66.31 72 GLU A O 1
ATOM 566 N N . ALA A 1 73 ? -4.190 15.989 3.599 1.00 53.81 73 ALA A N 1
ATOM 567 C CA . ALA A 1 73 ? -4.502 15.803 2.184 1.00 53.81 73 ALA A CA 1
ATOM 568 C C . ALA A 1 73 ? -3.191 15.626 1.402 1.00 53.81 73 ALA A C 1
ATOM 570 O O . ALA A 1 73 ? -2.243 16.354 1.692 1.00 53.81 73 ALA A O 1
ATOM 571 N N . PRO A 1 74 ? -3.120 14.699 0.428 1.00 51.84 74 PRO A N 1
ATOM 572 C CA . PRO A 1 74 ? -1.948 14.612 -0.430 1.00 51.84 74 PRO A CA 1
ATOM 573 C C . PRO A 1 74 ? -1.750 15.966 -1.110 1.00 51.84 74 PRO A C 1
ATOM 575 O O . PRO A 1 74 ? -2.613 16.405 -1.879 1.00 51.84 74 PRO A O 1
ATOM 578 N N . SER A 1 75 ? -0.646 16.651 -0.813 1.00 49.12 75 SER A N 1
ATOM 579 C CA . SER A 1 75 ? -0.238 17.791 -1.620 1.00 49.12 75 SER A CA 1
ATOM 580 C C . SER A 1 75 ? 0.006 17.276 -3.041 1.00 49.12 75 SER A C 1
ATOM 582 O O . SER A 1 75 ? 0.490 16.169 -3.269 1.00 49.12 75 SER A O 1
ATOM 584 N N . TYR A 1 76 ? -0.440 18.045 -4.035 1.00 47.25 76 TYR A N 1
ATOM 585 C CA . TYR A 1 76 ? -0.346 17.650 -5.448 1.00 47.25 76 TYR A CA 1
ATOM 586 C C . TYR A 1 76 ? 1.115 17.522 -5.921 1.00 47.25 76 TYR A C 1
ATOM 588 O O . TYR A 1 76 ? 1.395 16.906 -6.952 1.00 47.25 76 TYR A O 1
ATOM 596 N N . ASP A 1 77 ? 2.022 18.104 -5.142 1.00 48.19 77 ASP A N 1
ATOM 597 C CA . ASP A 1 77 ? 3.452 17.875 -5.165 1.00 48.19 77 ASP A CA 1
ATOM 598 C C . ASP A 1 77 ? 3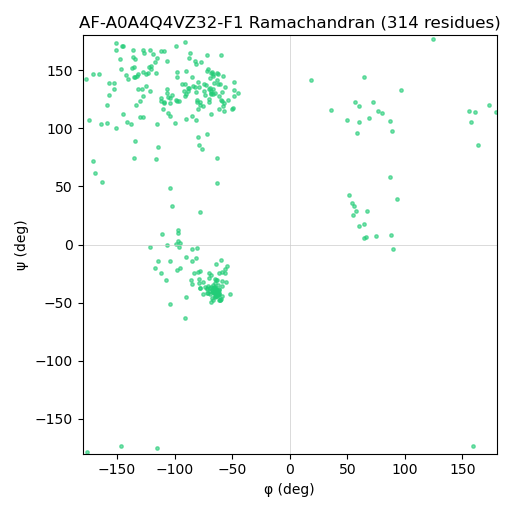.767 16.730 -4.193 1.00 48.19 77 ASP A C 1
ATOM 600 O O . ASP A 1 77 ? 3.713 16.927 -2.985 1.00 48.19 77 ASP A O 1
ATOM 604 N N . ASP A 1 78 ? 4.113 15.546 -4.717 1.00 52.22 78 ASP A N 1
ATOM 605 C CA . ASP A 1 78 ? 4.676 14.397 -3.978 1.00 52.22 78 ASP A CA 1
ATOM 606 C C . ASP A 1 78 ? 6.060 14.764 -3.365 1.00 52.22 78 ASP A C 1
ATOM 608 O O . ASP A 1 78 ? 7.088 14.125 -3.629 1.00 52.22 78 ASP A O 1
ATOM 612 N N . ASN A 1 79 ? 6.142 15.855 -2.602 1.00 49.22 79 ASN A N 1
ATOM 613 C CA . ASN A 1 79 ? 7.338 16.286 -1.903 1.00 49.22 79 ASN A CA 1
ATOM 614 C C . ASN A 1 79 ? 7.414 15.546 -0.568 1.00 49.22 79 ASN A C 1
ATOM 616 O O . ASN A 1 79 ? 6.655 15.794 0.362 1.00 49.22 79 ASN A O 1
ATOM 620 N N . ALA A 1 80 ? 8.395 14.647 -0.477 1.00 48.31 80 ALA A N 1
ATOM 621 C CA . ALA A 1 80 ? 8.722 13.881 0.724 1.00 48.31 80 ALA A CA 1
ATOM 622 C C . ALA A 1 80 ? 8.991 14.757 1.969 1.00 48.31 80 ALA A C 1
ATOM 624 O O . ALA A 1 80 ? 8.911 14.262 3.089 1.00 48.31 80 ALA A O 1
ATOM 625 N N . SER A 1 81 ? 9.275 16.054 1.791 1.00 46.22 81 SER A N 1
ATOM 626 C CA . SER A 1 81 ? 9.551 16.999 2.879 1.00 46.22 81 SER A CA 1
ATOM 627 C C . SER A 1 81 ? 8.334 17.351 3.736 1.00 46.22 81 SER A C 1
ATOM 629 O O . SER A 1 81 ? 8.519 17.712 4.895 1.00 46.22 81 SER A O 1
ATOM 631 N N . ASP A 1 82 ? 7.113 17.226 3.209 1.00 47.50 82 ASP A N 1
ATOM 632 C CA . ASP A 1 82 ? 5.904 17.661 3.927 1.00 47.50 82 ASP A CA 1
ATOM 633 C C . ASP A 1 82 ? 5.374 16.584 4.889 1.00 47.50 82 ASP A C 1
ATOM 635 O O . ASP A 1 82 ? 4.600 16.868 5.795 1.00 47.50 82 ASP A O 1
ATOM 639 N N . HIS A 1 83 ? 5.851 15.342 4.762 1.00 51.16 83 HIS A N 1
ATOM 640 C CA . HIS A 1 83 ? 5.399 14.201 5.563 1.00 51.16 83 HIS A CA 1
ATOM 641 C C . HIS A 1 83 ? 6.286 13.884 6.773 1.00 51.16 83 HIS A C 1
ATOM 643 O O . HIS A 1 83 ? 6.064 12.865 7.433 1.00 51.16 83 HIS A O 1
ATOM 649 N N . ALA A 1 84 ? 7.243 14.757 7.109 1.00 44.84 84 ALA A N 1
ATOM 650 C CA . ALA A 1 84 ? 8.257 14.533 8.145 1.00 44.84 84 ALA A CA 1
ATOM 651 C C . ALA A 1 84 ? 7.691 14.192 9.545 1.00 44.84 84 ALA A C 1
ATOM 653 O O . ALA A 1 84 ? 8.387 13.576 10.348 1.00 44.84 84 ALA A O 1
ATOM 654 N N . GLY A 1 85 ? 6.426 14.532 9.840 1.00 55.09 85 GLY A N 1
ATOM 655 C CA . GLY A 1 85 ? 5.722 14.101 11.061 1.00 55.09 85 GLY A CA 1
ATOM 656 C C . GLY A 1 85 ? 4.841 12.845 10.912 1.00 55.09 85 GLY A C 1
ATOM 657 O O . GLY A 1 85 ? 4.521 12.185 11.906 1.00 55.09 85 GLY A O 1
ATOM 658 N N . SER A 1 86 ? 4.448 12.498 9.683 1.00 66.38 86 SER A N 1
ATOM 659 C CA . SER A 1 86 ? 3.443 11.465 9.383 1.00 66.38 86 SER A CA 1
ATOM 660 C C . SER A 1 86 ? 4.022 10.092 9.021 1.00 66.38 86 SER A C 1
ATOM 662 O O . SER A 1 86 ? 3.340 9.092 9.219 1.00 66.38 86 SER A O 1
ATOM 664 N N . GLY A 1 87 ? 5.281 10.015 8.578 1.00 82.81 87 GLY A N 1
ATOM 665 C CA . GLY A 1 87 ? 5.943 8.766 8.177 1.00 82.81 87 GLY A CA 1
ATOM 666 C C . GLY A 1 87 ? 6.502 8.826 6.756 1.00 82.81 87 GLY A C 1
ATOM 667 O O . GLY A 1 87 ? 6.337 9.821 6.053 1.00 82.81 87 GLY A O 1
ATOM 668 N N . HIS A 1 88 ? 7.171 7.754 6.330 1.00 88.69 88 HIS A N 1
ATOM 669 C CA . HIS A 1 88 ? 7.741 7.653 4.984 1.00 88.69 88 HIS A CA 1
ATOM 670 C C . HIS A 1 88 ? 6.654 7.253 3.977 1.00 88.69 88 HIS A C 1
ATOM 672 O O . HIS A 1 88 ? 6.044 6.201 4.163 1.00 88.69 88 HIS A O 1
ATOM 678 N N . PRO A 1 89 ? 6.376 8.025 2.913 1.00 89.88 89 PRO A N 1
ATOM 679 C CA . PRO A 1 89 ? 5.342 7.666 1.948 1.00 89.88 89 PRO A CA 1
ATOM 680 C C . PRO A 1 89 ? 5.571 6.282 1.347 1.00 89.88 89 PRO A C 1
ATOM 682 O O . PRO A 1 89 ? 6.687 5.944 0.948 1.00 89.88 89 PRO A O 1
ATOM 685 N N . PHE A 1 90 ? 4.506 5.488 1.247 1.00 92.19 90 PHE A N 1
ATOM 686 C CA . PHE A 1 90 ? 4.579 4.208 0.561 1.00 92.19 90 PHE A CA 1
ATOM 687 C C . PHE A 1 90 ? 5.049 4.429 -0.874 1.00 92.19 90 PHE A C 1
ATOM 689 O O . PHE A 1 90 ? 4.398 5.134 -1.633 1.00 92.19 90 PHE A O 1
ATOM 696 N N . ALA A 1 91 ? 6.160 3.806 -1.250 1.00 91.69 91 ALA A N 1
ATOM 697 C CA . ALA A 1 91 ? 6.725 3.886 -2.589 1.00 91.69 91 ALA A CA 1
ATOM 698 C C . ALA A 1 91 ? 7.123 2.478 -3.017 1.00 91.69 91 ALA A C 1
ATOM 700 O O . ALA A 1 91 ? 8.298 2.095 -3.001 1.00 91.69 91 ALA A O 1
ATOM 701 N N . GLY A 1 92 ? 6.099 1.693 -3.346 1.00 91.31 92 G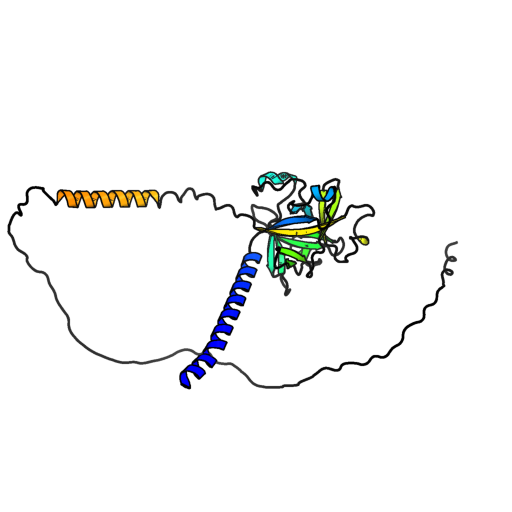LY A N 1
ATOM 702 C CA . GLY A 1 92 ? 6.225 0.258 -3.500 1.00 91.31 92 GLY A CA 1
ATOM 703 C C . GLY A 1 92 ? 5.938 -0.280 -4.889 1.00 91.31 92 GLY A C 1
ATOM 704 O O . GLY A 1 92 ? 5.267 0.333 -5.727 1.00 91.31 92 GLY A O 1
ATOM 705 N N . TYR A 1 93 ? 6.496 -1.455 -5.129 1.00 92.69 93 TYR A N 1
ATOM 706 C CA . TYR A 1 93 ? 6.438 -2.179 -6.388 1.00 92.69 93 TYR A CA 1
ATOM 707 C C . TYR A 1 93 ? 6.526 -3.683 -6.113 1.00 92.69 93 TYR A C 1
ATOM 709 O O . TYR A 1 93 ? 6.798 -4.104 -4.984 1.00 92.69 93 TYR A O 1
ATOM 717 N N . TYR A 1 94 ? 6.226 -4.492 -7.123 1.00 93.06 94 TYR A N 1
ATOM 718 C CA . TYR A 1 94 ? 6.159 -5.941 -6.966 1.00 93.06 94 TYR A CA 1
ATOM 719 C C . TYR A 1 94 ? 7.515 -6.566 -7.271 1.00 93.06 94 TYR A C 1
ATOM 721 O O . TYR A 1 94 ? 8.176 -6.194 -8.242 1.00 93.06 94 TYR A O 1
ATOM 729 N N . LEU A 1 95 ? 7.905 -7.542 -6.457 1.00 92.81 95 LEU A N 1
ATOM 730 C CA . LEU A 1 95 ? 9.081 -8.372 -6.688 1.00 92.81 95 LEU A CA 1
ATOM 731 C C . LEU A 1 95 ? 8.721 -9.844 -6.485 1.00 92.81 95 LEU A C 1
ATOM 733 O O . LEU A 1 95 ? 7.928 -10.152 -5.593 1.00 92.81 95 LEU A O 1
ATOM 737 N N . PRO A 1 96 ? 9.316 -10.774 -7.252 1.00 93.25 96 PRO A N 1
ATOM 738 C CA . PRO A 1 96 ? 9.197 -12.199 -6.966 1.00 93.25 96 PRO A CA 1
ATOM 739 C C . PRO A 1 96 ? 9.617 -12.475 -5.521 1.00 93.25 96 PRO A C 1
ATOM 741 O O . PRO A 1 96 ? 10.724 -12.102 -5.120 1.00 93.25 96 PRO A O 1
ATOM 744 N N . TYR A 1 97 ? 8.740 -13.094 -4.730 1.00 93.25 97 TYR A N 1
ATOM 745 C CA . TYR A 1 97 ? 9.076 -13.406 -3.349 1.00 93.25 97 TYR A CA 1
ATOM 746 C C . TYR A 1 97 ? 9.976 -14.653 -3.336 1.00 93.25 97 TYR A C 1
ATOM 748 O O . TYR A 1 97 ? 9.580 -15.690 -3.882 1.00 93.25 97 TYR A O 1
ATOM 756 N N . PRO A 1 98 ? 11.195 -14.593 -2.766 1.00 92.19 98 PRO A N 1
ATOM 757 C CA . PRO A 1 98 ? 12.142 -15.692 -2.918 1.00 92.19 98 PRO A CA 1
ATOM 758 C C . PRO A 1 98 ? 11.621 -16.997 -2.308 1.00 92.19 98 PRO A C 1
ATOM 760 O O . PRO A 1 98 ? 10.938 -16.971 -1.282 1.00 92.19 98 PRO A O 1
ATOM 763 N N . ASP A 1 99 ? 11.983 -18.118 -2.932 1.00 91.19 99 ASP A N 1
ATOM 764 C CA . ASP A 1 99 ? 11.533 -19.483 -2.609 1.00 91.19 99 ASP A CA 1
ATOM 765 C C . ASP A 1 99 ? 10.027 -19.733 -2.815 1.00 91.19 99 ASP A C 1
ATOM 767 O O . ASP A 1 99 ? 9.476 -20.717 -2.323 1.00 91.19 99 ASP A O 1
ATOM 771 N N . THR A 1 100 ? 9.345 -18.871 -3.578 1.00 92.06 100 THR A N 1
ATOM 772 C CA . THR A 1 100 ? 7.914 -19.016 -3.884 1.00 92.06 100 THR A CA 1
ATOM 773 C C . THR A 1 100 ? 7.614 -18.751 -5.359 1.00 92.06 100 THR A C 1
ATOM 775 O O . THR A 1 100 ? 8.462 -18.274 -6.110 1.00 92.06 100 THR A O 1
ATOM 778 N N . GLN A 1 101 ? 6.401 -19.101 -5.795 1.00 91.56 101 GLN A N 1
ATOM 779 C CA . GLN A 1 101 ? 5.924 -18.871 -7.168 1.00 91.56 101 GLN A CA 1
ATOM 780 C C . GLN A 1 101 ? 5.118 -17.572 -7.311 1.00 91.56 101 GLN A C 1
ATOM 782 O O . GLN A 1 101 ? 4.609 -17.281 -8.393 1.00 91.56 101 GLN A O 1
ATOM 787 N N . TYR A 1 102 ? 4.961 -16.815 -6.225 1.00 92.75 102 TYR A N 1
ATOM 788 C CA . TYR A 1 102 ? 4.178 -15.589 -6.209 1.00 92.75 102 TYR A CA 1
ATOM 789 C C . TYR A 1 102 ? 5.060 -14.351 -6.072 1.00 92.75 102 TYR A C 1
ATOM 791 O O . TYR A 1 102 ? 6.247 -14.406 -5.748 1.00 92.75 102 TYR A O 1
ATOM 799 N N . GLU A 1 103 ? 4.449 -13.202 -6.327 1.00 92.44 103 GLU A N 1
ATOM 800 C CA . GLU A 1 103 ? 5.067 -11.907 -6.092 1.00 92.44 103 GLU A CA 1
ATOM 801 C C . GLU A 1 103 ? 4.683 -11.379 -4.713 1.00 92.44 103 GLU A C 1
ATOM 803 O O . GLU A 1 103 ? 3.533 -11.485 -4.273 1.00 92.44 103 GLU A O 1
ATOM 808 N N . GLY A 1 104 ? 5.677 -10.810 -4.043 1.00 94.44 104 GLY A N 1
ATOM 809 C CA . GLY A 1 104 ? 5.499 -10.010 -2.849 1.00 94.44 104 GLY A CA 1
ATOM 810 C C . GLY A 1 104 ? 5.522 -8.523 -3.186 1.00 94.44 104 GLY A C 1
ATOM 811 O O . GLY A 1 104 ? 5.864 -8.103 -4.296 1.00 94.44 104 GLY A O 1
ATOM 812 N N . LEU A 1 105 ? 5.177 -7.721 -2.191 1.00 95.38 105 LEU A N 1
ATOM 813 C CA . LEU A 1 105 ? 5.196 -6.271 -2.277 1.00 95.38 105 LEU A CA 1
ATOM 814 C C . LEU A 1 105 ? 6.377 -5.735 -1.469 1.00 95.38 105 LEU A C 1
ATOM 816 O O . LEU A 1 105 ? 6.593 -6.147 -0.329 1.00 95.38 105 LEU A O 1
ATOM 820 N N . VAL A 1 106 ? 7.134 -4.808 -2.045 1.00 95.25 106 VAL A N 1
ATOM 821 C CA . VAL A 1 106 ? 8.197 -4.081 -1.341 1.00 95.25 106 VAL A CA 1
ATOM 822 C C . VAL A 1 106 ? 7.912 -2.591 -1.368 1.00 95.25 106 VAL A C 1
ATOM 824 O O . VAL A 1 106 ? 7.272 -2.113 -2.299 1.00 95.25 106 VAL A O 1
ATOM 827 N N . SER A 1 107 ? 8.410 -1.851 -0.381 1.00 94.50 107 SER A N 1
ATOM 828 C CA . SER A 1 107 ? 8.420 -0.382 -0.382 1.00 94.50 107 SER A CA 1
ATOM 829 C C . SER A 1 107 ? 9.770 0.135 0.083 1.00 94.50 107 SER A C 1
ATOM 831 O O . SER A 1 107 ? 10.458 -0.524 0.870 1.00 94.50 107 SER A O 1
ATOM 833 N N . THR A 1 108 ? 10.138 1.336 -0.369 1.00 92.25 108 THR A N 1
ATOM 834 C CA . THR A 1 108 ? 11.216 2.075 0.292 1.00 92.25 108 THR A CA 1
ATOM 835 C C . THR A 1 108 ? 10.771 2.512 1.689 1.00 92.25 108 THR A C 1
ATOM 837 O O . THR A 1 108 ? 9.578 2.729 1.912 1.00 92.25 108 THR A O 1
ATOM 840 N N . ILE A 1 109 ? 11.721 2.591 2.625 1.00 89.75 109 ILE A N 1
ATOM 841 C CA . ILE A 1 109 ? 11.516 3.089 4.004 1.00 89.75 109 ILE A CA 1
ATOM 842 C C . ILE A 1 109 ? 12.286 4.384 4.297 1.00 89.75 109 ILE A C 1
ATOM 844 O O . ILE A 1 109 ? 12.068 5.015 5.324 1.00 89.75 109 ILE A O 1
ATOM 848 N N . SER A 1 110 ? 13.231 4.723 3.423 1.00 84.88 110 SER A N 1
ATOM 849 C CA . SER A 1 110 ? 14.052 5.931 3.441 1.00 84.88 110 SER A CA 1
ATOM 850 C C . SER A 1 110 ? 14.317 6.320 1.989 1.00 84.88 110 SER A C 1
ATOM 852 O O . SER A 1 110 ? 14.328 5.445 1.117 1.00 84.88 110 SER A O 1
ATOM 854 N N . ASP A 1 111 ? 14.506 7.609 1.719 1.00 79.00 111 ASP A N 1
ATOM 855 C CA . ASP A 1 111 ? 14.880 8.097 0.389 1.00 79.00 111 ASP A CA 1
ATOM 856 C C . ASP A 1 111 ? 16.401 8.032 0.160 1.00 79.00 111 ASP A C 1
ATOM 858 O O . ASP A 1 111 ? 16.828 7.728 -0.955 1.00 79.00 111 ASP A O 1
ATOM 862 N N . ASP A 1 112 ? 17.211 8.250 1.205 1.00 81.50 112 ASP A N 1
ATOM 863 C CA . ASP A 1 112 ? 18.677 8.250 1.125 1.00 81.50 112 ASP A CA 1
ATOM 864 C C . ASP A 1 112 ? 19.331 7.669 2.404 1.00 81.50 112 ASP A C 1
ATOM 866 O O . ASP A 1 112 ? 19.207 8.262 3.478 1.00 81.50 112 ASP A O 1
ATOM 870 N N . PRO A 1 113 ? 19.997 6.497 2.344 1.00 83.00 113 PRO A N 1
ATOM 871 C CA . PRO A 1 113 ? 19.992 5.559 1.225 1.00 83.00 113 PRO A CA 1
ATOM 872 C C . PRO A 1 113 ? 18.608 4.902 1.058 1.00 83.00 113 PRO A C 1
ATOM 874 O O . PRO A 1 113 ? 17.924 4.645 2.057 1.00 83.00 113 PRO A O 1
ATOM 877 N N . PRO A 1 114 ? 18.189 4.563 -0.177 1.00 83.12 114 PRO A N 1
ATOM 878 C CA . PRO A 1 114 ? 16.913 3.905 -0.409 1.00 83.12 114 PRO A CA 1
ATOM 879 C C . PRO A 1 114 ? 16.957 2.448 0.060 1.00 83.12 114 PRO A C 1
ATOM 881 O O . PRO A 1 114 ? 17.384 1.548 -0.664 1.00 83.12 114 PRO A O 1
ATOM 884 N N . VAL A 1 115 ? 16.499 2.212 1.288 1.00 89.69 115 VAL A N 1
ATOM 885 C CA . VAL A 1 115 ? 16.358 0.867 1.860 1.00 89.69 115 VAL A CA 1
ATOM 886 C C . VAL A 1 115 ? 14.986 0.305 1.501 1.00 89.69 115 VAL A C 1
ATOM 888 O O . VAL A 1 115 ? 13.978 1.002 1.620 1.00 89.69 115 VAL A O 1
ATOM 891 N N . LEU A 1 116 ? 14.949 -0.957 1.070 1.00 92.62 116 LEU A N 1
ATOM 892 C CA . LEU A 1 116 ? 13.730 -1.673 0.697 1.00 92.62 116 LEU A CA 1
ATOM 893 C C . LEU A 1 116 ? 13.364 -2.703 1.760 1.00 92.62 116 LEU A C 1
ATOM 895 O O . LEU A 1 116 ? 14.193 -3.537 2.117 1.00 92.62 116 LEU A O 1
ATOM 899 N N . ASN A 1 117 ? 12.103 -2.687 2.181 1.00 96.19 117 ASN A N 1
ATOM 900 C CA . ASN A 1 117 ? 11.531 -3.705 3.055 1.00 96.19 117 ASN A CA 1
ATOM 901 C C . ASN A 1 117 ? 10.338 -4.388 2.385 1.00 96.19 117 ASN A C 1
ATOM 903 O O . ASN A 1 117 ? 9.633 -3.791 1.568 1.00 96.19 117 ASN A O 1
ATOM 907 N N . TRP A 1 118 ? 10.117 -5.647 2.760 1.00 97.06 118 TRP A N 1
ATOM 908 C CA . TRP A 1 118 ? 8.938 -6.411 2.373 1.00 97.06 118 TRP A CA 1
ATOM 909 C C . T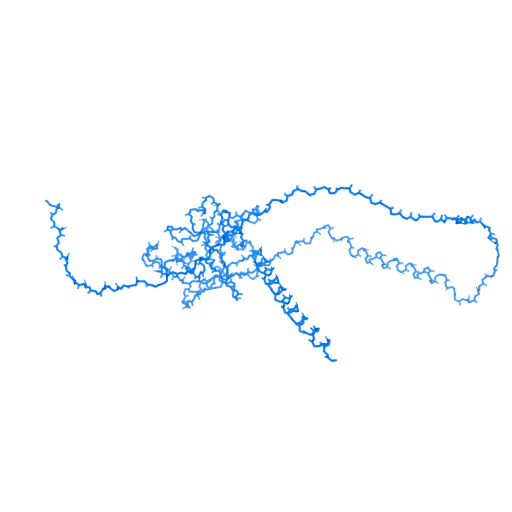RP A 1 118 ? 7.735 -5.926 3.159 1.00 97.06 118 TRP A C 1
ATOM 911 O O . TRP A 1 118 ? 7.831 -5.707 4.365 1.00 97.06 118 TRP A O 1
ATOM 921 N N . ILE A 1 119 ? 6.610 -5.806 2.471 1.00 97.75 119 ILE A N 1
ATOM 922 C CA . ILE A 1 119 ? 5.302 -5.573 3.064 1.00 97.75 119 ILE A CA 1
ATOM 923 C C . ILE A 1 119 ? 4.659 -6.931 3.301 1.00 97.75 119 ILE A C 1
ATOM 925 O O . ILE A 1 119 ? 4.670 -7.796 2.423 1.00 97.75 119 ILE A O 1
ATOM 929 N N . TYR A 1 120 ? 4.119 -7.126 4.493 1.00 97.56 120 TYR A N 1
ATOM 930 C CA . TYR A 1 120 ? 3.482 -8.371 4.890 1.00 97.56 120 TYR A CA 1
ATOM 931 C C . TYR A 1 120 ? 2.334 -8.091 5.853 1.00 97.56 120 TYR A C 1
ATOM 933 O O . TYR A 1 120 ? 2.279 -7.036 6.482 1.00 97.56 120 TYR A O 1
ATOM 941 N N . VAL A 1 121 ? 1.416 -9.042 5.977 1.00 98.00 121 VAL A N 1
ATOM 942 C CA . VAL A 1 121 ? 0.345 -9.000 6.974 1.00 98.00 121 VAL A CA 1
ATOM 943 C C . VAL A 1 121 ? 0.690 -9.963 8.090 1.00 98.00 121 VAL A C 1
ATOM 945 O O . VAL A 1 121 ? 0.877 -11.158 7.852 1.00 98.00 121 VAL A O 1
ATOM 948 N N . ASP A 1 122 ? 0.775 -9.453 9.313 1.00 97.06 122 ASP A N 1
ATOM 949 C CA . ASP A 1 122 ? 1.032 -10.274 10.489 1.00 97.06 122 ASP A CA 1
ATOM 950 C C . ASP A 1 122 ? -0.093 -11.304 10.669 1.00 97.06 122 ASP A C 1
ATOM 952 O O . ASP A 1 122 ? -1.240 -10.946 10.916 1.00 97.06 122 ASP A O 1
ATOM 956 N N . LYS A 1 123 ? 0.223 -12.599 10.570 1.00 95.44 123 LYS A N 1
ATOM 957 C CA . LYS A 1 123 ? -0.757 -13.692 10.723 1.00 95.44 123 LYS A CA 1
ATOM 958 C C . LYS A 1 123 ? -1.527 -13.675 12.053 1.00 95.44 123 LYS A C 1
ATOM 960 O O . LYS A 1 123 ? -2.604 -14.258 12.135 1.00 95.44 123 LYS A O 1
ATOM 965 N N . ASN A 1 124 ? -0.967 -13.071 13.102 1.00 94.69 124 ASN A N 1
ATOM 966 C CA . ASN A 1 124 ? -1.569 -13.074 14.429 1.00 94.69 124 ASN A CA 1
ATOM 967 C C . ASN A 1 124 ? -2.497 -11.874 14.622 1.00 94.69 124 ASN A C 1
ATOM 969 O O . ASN A 1 124 ? -3.603 -12.064 15.127 1.00 94.69 124 ASN A O 1
ATOM 973 N N . THR A 1 125 ? -2.059 -10.675 14.221 1.00 94.88 125 THR A N 1
ATOM 974 C CA . THR A 1 125 ? -2.773 -9.406 14.467 1.00 94.88 125 THR A CA 1
ATOM 975 C C . THR A 1 125 ? -3.504 -8.851 13.248 1.00 94.88 125 THR A C 1
ATOM 977 O O . THR A 1 125 ? -4.332 -7.961 13.404 1.00 94.88 125 THR A O 1
ATOM 980 N N . TYR A 1 126 ? -3.209 -9.357 12.050 1.00 96.50 126 TYR A N 1
ATOM 981 C CA . TYR A 1 126 ? -3.699 -8.848 10.763 1.00 96.50 126 TYR A CA 1
ATOM 982 C C . TYR A 1 126 ? -3.308 -7.398 10.449 1.00 96.50 126 TYR A C 1
ATOM 984 O O . TYR A 1 126 ? -3.817 -6.786 9.511 1.00 96.50 126 TYR A O 1
ATOM 992 N N . GLU A 1 127 ? -2.331 -6.871 11.180 1.00 96.94 127 GLU A N 1
ATOM 993 C CA . GLU A 1 127 ? -1.694 -5.589 10.899 1.00 96.94 127 GLU A CA 1
ATOM 994 C C . GLU A 1 127 ? -0.860 -5.683 9.617 1.00 96.94 127 GLU A C 1
ATOM 996 O O . GLU A 1 127 ? -0.061 -6.614 9.455 1.00 96.94 127 GLU A O 1
ATOM 1001 N N . VAL A 1 128 ? -0.979 -4.688 8.734 1.00 97.62 128 VAL A N 1
ATOM 1002 C CA . VAL A 1 128 ? -0.067 -4.557 7.595 1.00 97.62 128 VAL A CA 1
ATOM 1003 C C . VAL A 1 128 ? 1.229 -3.911 8.081 1.00 97.62 128 VAL A C 1
ATOM 1005 O O . VAL A 1 128 ? 1.260 -2.765 8.540 1.00 97.62 128 VAL A O 1
ATOM 1008 N N . LYS A 1 129 ? 2.318 -4.667 7.980 1.00 97.44 129 LYS A N 1
ATOM 1009 C CA . LYS A 1 129 ? 3.648 -4.320 8.479 1.00 97.44 129 LYS A CA 1
ATOM 1010 C C . LYS A 1 129 ? 4.675 -4.310 7.363 1.00 97.44 129 LYS A C 1
ATOM 1012 O O . LYS A 1 129 ? 4.437 -4.785 6.252 1.00 97.44 129 LYS A O 1
ATOM 1017 N N . TYR A 1 130 ? 5.840 -3.761 7.681 1.00 97.06 130 TYR A N 1
ATOM 1018 C CA . TYR A 1 130 ? 7.000 -3.810 6.808 1.00 97.06 130 TYR A CA 1
ATOM 1019 C C . TYR A 1 130 ? 8.251 -4.240 7.572 1.00 97.06 130 TYR A C 1
ATOM 1021 O O . TYR A 1 130 ? 8.421 -3.914 8.747 1.00 97.06 130 TYR A O 1
ATOM 1029 N N . GLY A 1 131 ? 9.145 -4.965 6.903 1.00 96.25 131 GLY A N 1
ATOM 1030 C CA . GLY A 1 131 ? 10.359 -5.480 7.533 1.00 96.25 131 GLY A CA 1
ATOM 1031 C C . GLY A 1 131 ? 11.289 -6.212 6.577 1.00 96.25 131 GLY A C 1
ATOM 1032 O O . GLY A 1 131 ? 11.046 -6.313 5.372 1.00 96.25 131 GLY A O 1
ATOM 1033 N N . VAL A 1 132 ? 12.384 -6.727 7.128 1.00 95.81 132 VAL A N 1
ATOM 1034 C CA . VAL A 1 132 ? 13.320 -7.571 6.374 1.00 95.81 132 VAL A CA 1
ATOM 1035 C C . VAL A 1 132 ? 12.698 -8.943 6.092 1.00 95.81 132 VAL A C 1
ATOM 1037 O O . VAL A 1 132 ? 11.748 -9.356 6.755 1.00 95.81 132 VAL A O 1
ATOM 1040 N N . ARG A 1 133 ? 13.255 -9.697 5.134 1.00 94.00 133 ARG A N 1
ATOM 1041 C CA . ARG A 1 133 ? 12.741 -11.031 4.752 1.00 94.00 133 ARG A CA 1
ATOM 1042 C C . ARG A 1 133 ? 12.568 -11.966 5.953 1.00 94.00 133 ARG A C 1
ATOM 1044 O O . ARG A 1 133 ? 11.557 -12.650 6.032 1.00 94.00 133 ARG A O 1
ATOM 1051 N N . ALA A 1 134 ? 13.535 -11.972 6.871 1.00 95.19 134 ALA A N 1
ATOM 1052 C CA . ALA A 1 134 ? 13.517 -12.840 8.046 1.00 95.19 134 ALA A CA 1
ATOM 1053 C C . ALA A 1 134 ? 12.329 -12.561 8.982 1.00 95.19 134 ALA A C 1
ATOM 1055 O O . ALA A 1 134 ? 11.788 -13.498 9.552 1.00 95.19 134 ALA A O 1
ATOM 1056 N N . GLU A 1 135 ? 11.903 -11.299 9.104 1.00 94.94 135 GLU A N 1
ATOM 1057 C CA . GLU A 1 135 ? 10.697 -10.935 9.859 1.00 94.94 135 GLU A CA 1
ATOM 1058 C C . GLU A 1 135 ? 9.438 -11.295 9.054 1.00 94.94 135 GLU A C 1
ATOM 1060 O O . GLU A 1 135 ? 8.494 -11.854 9.591 1.00 94.94 135 GLU A O 1
ATOM 1065 N N . ALA A 1 136 ? 9.436 -11.023 7.746 1.00 95.25 136 ALA A N 1
ATOM 1066 C CA . ALA A 1 136 ? 8.259 -11.187 6.896 1.00 95.25 136 ALA A CA 1
ATOM 1067 C C . ALA A 1 136 ? 7.873 -12.655 6.625 1.00 95.25 136 ALA A C 1
ATOM 1069 O O . ALA A 1 136 ? 6.690 -12.962 6.515 1.00 95.25 136 ALA A O 1
ATOM 1070 N N . GLN A 1 137 ? 8.843 -13.566 6.489 1.00 94.94 137 GLN A N 1
ATOM 1071 C CA . GLN A 1 137 ? 8.626 -14.931 5.975 1.00 94.94 137 GLN A CA 1
ATOM 1072 C C . GLN A 1 137 ? 7.665 -15.796 6.803 1.00 94.94 137 GLN A C 1
ATOM 1074 O O . GLN A 1 137 ? 7.074 -16.731 6.272 1.00 94.94 137 GLN A O 1
ATOM 1079 N N . GLU A 1 138 ? 7.505 -15.506 8.096 1.00 94.81 138 GLU A N 1
ATOM 1080 C CA . GLU A 1 138 ? 6.601 -16.255 8.976 1.00 94.81 138 GLU A CA 1
ATOM 1081 C C . GLU A 1 138 ? 5.150 -15.764 8.918 1.00 94.81 138 GLU A C 1
ATOM 1083 O O . GLU A 1 138 ? 4.274 -16.338 9.577 1.00 94.81 138 GLU A O 1
ATOM 1088 N N . HIS A 1 139 ? 4.909 -14.694 8.165 1.00 96.69 139 HIS A N 1
ATOM 1089 C CA . HIS A 1 139 ? 3.647 -13.985 8.042 1.00 96.69 139 HIS A CA 1
ATOM 1090 C C . HIS A 1 139 ? 3.096 -14.089 6.609 1.00 96.69 139 HIS A C 1
ATOM 1092 O O . HIS A 1 139 ? 3.636 -14.795 5.755 1.00 96.69 139 HIS A O 1
ATOM 1098 N N . LEU A 1 140 ? 1.986 -13.404 6.331 1.00 96.06 140 LEU A N 1
ATOM 1099 C CA . LEU A 1 140 ? 1.358 -13.427 5.013 1.00 96.06 140 LEU A CA 1
ATOM 1100 C C . LEU A 1 140 ? 2.094 -12.451 4.089 1.00 96.06 140 LEU A C 1
ATOM 1102 O O . LEU A 1 140 ? 1.988 -11.234 4.229 1.00 96.06 140 LEU A O 1
ATOM 1106 N N . THR A 1 141 ? 2.867 -12.992 3.154 1.00 95.75 141 THR A N 1
ATOM 1107 C CA . THR A 1 141 ? 3.756 -12.220 2.263 1.00 95.75 141 THR A CA 1
ATOM 1108 C C . THR A 1 141 ? 3.256 -12.129 0.826 1.00 95.75 141 THR A C 1
ATOM 1110 O O . THR A 1 141 ? 3.904 -11.509 -0.016 1.00 95.75 141 THR A O 1
ATOM 1113 N N . GLY A 1 142 ? 2.111 -12.739 0.530 1.00 93.50 142 GLY A N 1
ATOM 1114 C CA . GLY A 1 142 ? 1.509 -12.752 -0.792 1.00 93.50 142 GLY A CA 1
ATOM 1115 C C . GLY A 1 142 ? 0.523 -13.912 -0.962 1.00 93.50 142 GLY A C 1
ATOM 1116 O O . GLY A 1 142 ? 0.246 -14.620 0.004 1.00 93.50 142 GLY A O 1
ATOM 1117 N N . PRO A 1 143 ? 0.003 -14.122 -2.183 1.00 95.25 143 PRO A N 1
ATOM 1118 C CA . PRO A 1 143 ? 0.309 -13.362 -3.395 1.00 95.25 143 PRO A CA 1
ATOM 1119 C C . PRO A 1 143 ? -0.257 -11.940 -3.333 1.00 95.25 143 PRO A C 1
ATOM 1121 O O . PRO A 1 143 ? -1.461 -11.762 -3.144 1.00 95.25 143 PRO A O 1
ATOM 1124 N N . PHE A 1 144 ? 0.601 -10.937 -3.527 1.00 95.06 144 PHE A N 1
ATOM 1125 C CA . PHE A 1 144 ? 0.148 -9.574 -3.791 1.00 95.06 144 PHE A CA 1
ATOM 1126 C C . PHE A 1 144 ? -0.073 -9.404 -5.298 1.00 95.06 144 PHE A C 1
ATOM 1128 O O . PHE A 1 144 ? 0.766 -9.792 -6.109 1.00 95.06 144 PHE A O 1
ATOM 1135 N N . ASP A 1 145 ? -1.191 -8.798 -5.685 1.00 92.44 145 ASP A N 1
ATOM 1136 C CA . ASP A 1 145 ? -1.464 -8.428 -7.079 1.00 92.44 145 ASP A CA 1
ATOM 1137 C C . ASP A 1 145 ? -2.286 -7.131 -7.128 1.00 92.44 145 ASP A C 1
ATOM 1139 O O . ASP A 1 145 ? -2.476 -6.462 -6.106 1.00 92.44 145 ASP A O 1
ATOM 1143 N N . CYS A 1 146 ? -2.731 -6.737 -8.317 1.00 90.19 146 CYS A N 1
ATOM 1144 C CA . CYS A 1 146 ? -3.689 -5.660 -8.498 1.00 90.19 146 CYS A CA 1
ATOM 1145 C C . CYS A 1 146 ? -4.757 -6.002 -9.542 1.00 90.19 146 CYS A C 1
ATOM 1147 O O . CYS A 1 146 ? -4.494 -6.714 -10.517 1.00 90.19 146 CYS A O 1
ATOM 1149 N N . THR A 1 147 ? -5.948 -5.423 -9.397 1.00 87.31 147 THR A N 1
ATOM 1150 C CA . THR A 1 147 ? -7.021 -5.551 -10.387 1.00 87.31 147 THR A CA 1
ATOM 1151 C C . THR A 1 147 ? -6.627 -4.938 -11.731 1.00 87.31 147 THR A C 1
ATOM 1153 O O . THR A 1 147 ? -5.874 -3.966 -11.820 1.00 87.31 147 THR A O 1
ATOM 1156 N N . ARG A 1 148 ? -7.138 -5.518 -12.826 1.00 77.44 148 ARG A N 1
ATOM 1157 C CA . ARG A 1 148 ? -6.739 -5.136 -14.196 1.00 77.44 148 ARG A CA 1
ATOM 1158 C C . ARG A 1 148 ? -7.237 -3.753 -14.619 1.00 77.44 148 ARG A C 1
ATOM 1160 O O . ARG A 1 148 ? -6.623 -3.148 -15.492 1.00 77.44 148 ARG A O 1
ATOM 1167 N N . GLN A 1 149 ? -8.369 -3.315 -14.072 1.00 75.44 149 GLN A N 1
ATOM 1168 C CA . GLN A 1 149 ? -9.055 -2.082 -14.465 1.00 75.44 149 GLN A CA 1
ATOM 1169 C C . GLN A 1 149 ? -8.562 -0.911 -13.616 1.00 75.44 149 GLN A C 1
ATOM 1171 O O . GLN A 1 149 ? -7.885 -0.025 -14.133 1.00 75.44 149 GLN A O 1
ATOM 1176 N N . ASP A 1 150 ? -8.805 -0.982 -12.309 1.00 72.19 150 ASP A N 1
ATOM 1177 C CA . ASP A 1 150 ? -8.608 0.150 -11.399 1.00 72.19 150 ASP A CA 1
ATOM 1178 C C . ASP A 1 150 ? -7.286 0.095 -10.632 1.00 72.19 150 ASP A C 1
ATOM 1180 O O . ASP A 1 150 ? -6.977 0.993 -9.854 1.00 72.19 150 ASP A O 1
ATOM 1184 N N . ARG A 1 151 ? -6.466 -0.941 -10.869 1.00 85.75 151 ARG A N 1
ATOM 1185 C CA . ARG A 1 151 ? -5.162 -1.130 -10.209 1.00 85.75 151 ARG A CA 1
ATOM 1186 C C . ARG A 1 151 ? -5.282 -1.143 -8.682 1.00 85.75 151 ARG A C 1
ATOM 1188 O O . ARG A 1 151 ? -4.367 -0.707 -7.977 1.00 85.75 151 ARG A O 1
ATOM 1195 N N . ARG A 1 152 ? -6.407 -1.652 -8.185 1.00 91.75 152 ARG A N 1
ATOM 1196 C CA . ARG A 1 152 ? -6.665 -1.846 -6.760 1.00 91.75 152 ARG A CA 1
ATOM 1197 C C . ARG A 1 152 ? -5.867 -3.037 -6.269 1.00 91.75 152 ARG A C 1
ATOM 1199 O O . ARG A 1 152 ? -5.819 -4.065 -6.939 1.00 91.75 152 ARG A O 1
ATOM 1206 N N . MET A 1 153 ? -5.172 -2.869 -5.159 1.00 94.06 153 MET A N 1
ATOM 1207 C CA . MET A 1 153 ? -4.284 -3.868 -4.599 1.00 94.06 153 MET A CA 1
ATOM 1208 C C . MET A 1 153 ? -5.088 -5.006 -3.981 1.00 94.06 153 MET A C 1
ATOM 1210 O O . MET A 1 153 ? -6.058 -4.778 -3.265 1.00 94.06 153 MET A O 1
ATOM 1214 N N . THR A 1 154 ? -4.632 -6.226 -4.231 1.00 95.38 154 THR A N 1
ATOM 1215 C CA . THR A 1 154 ? -5.217 -7.456 -3.702 1.00 95.38 154 THR A CA 1
ATOM 1216 C C . THR A 1 154 ? -4.157 -8.254 -2.962 1.00 95.38 154 THR A C 1
ATOM 1218 O O . THR A 1 154 ? -3.001 -8.289 -3.395 1.00 95.38 154 THR A O 1
ATOM 1221 N N . LEU A 1 155 ? -4.564 -8.963 -1.917 1.00 96.44 155 LEU A N 1
ATOM 1222 C CA . LEU A 1 155 ? -3.759 -9.977 -1.243 1.00 96.44 155 LEU A CA 1
ATOM 1223 C C . LEU A 1 155 ? -4.548 -11.288 -1.234 1.00 96.44 155 LEU A C 1
ATOM 1225 O O . LEU A 1 155 ? -5.760 -11.276 -1.051 1.00 96.44 155 LEU A O 1
ATOM 1229 N N . GLU A 1 156 ? -3.886 -12.409 -1.528 1.00 94.75 156 GLU A N 1
ATOM 1230 C CA . GLU A 1 156 ? -4.542 -13.725 -1.665 1.00 94.75 156 GLU A CA 1
ATOM 1231 C C . GLU A 1 156 ? -5.699 -13.731 -2.693 1.00 94.75 156 GLU A C 1
ATOM 1233 O O . GLU A 1 156 ? -6.594 -14.567 -2.646 1.00 94.75 156 GLU A O 1
ATOM 1238 N N . GLY A 1 157 ? -5.660 -12.813 -3.667 1.00 93.06 157 GLY A N 1
ATOM 1239 C CA . GLY A 1 157 ? -6.634 -12.728 -4.760 1.00 93.06 157 GLY A CA 1
ATOM 1240 C C . GLY A 1 157 ? -7.887 -11.894 -4.477 1.00 93.06 157 GLY A C 1
ATOM 1241 O O . GLY A 1 157 ? -8.786 -11.892 -5.317 1.00 93.06 157 GLY A O 1
ATOM 1242 N N . TRP A 1 158 ? -7.955 -11.171 -3.356 1.00 94.62 158 TRP A N 1
ATOM 1243 C CA . TRP A 1 158 ? -9.113 -10.337 -3.018 1.00 94.62 158 TRP A CA 1
ATOM 1244 C C . TRP A 1 158 ? -8.734 -9.040 -2.274 1.00 94.62 158 TRP A C 1
ATOM 1246 O O . TRP A 1 158 ? -7.571 -8.820 -1.932 1.00 94.62 158 TRP A O 1
ATOM 1256 N N . GLU A 1 159 ? -9.706 -8.140 -2.095 1.00 94.19 159 GLU A N 1
ATOM 1257 C CA . GLU A 1 159 ? -9.532 -6.751 -1.622 1.00 94.19 159 GLU A CA 1
ATOM 1258 C C . GLU A 1 159 ? -9.952 -6.567 -0.147 1.00 94.19 159 GLU A C 1
ATOM 1260 O O . GLU A 1 159 ? -10.696 -5.652 0.183 1.00 94.19 159 GLU A O 1
ATOM 1265 N N . GLY A 1 160 ? -9.481 -7.434 0.753 1.00 94.88 160 GLY A N 1
ATOM 1266 C CA . GLY A 1 160 ? -9.856 -7.450 2.180 1.00 94.88 160 GLY A CA 1
ATOM 1267 C C . GLY A 1 160 ? -9.191 -6.396 3.075 1.00 94.88 160 GLY A C 1
ATOM 1268 O O . GLY A 1 160 ? -8.944 -6.652 4.251 1.00 94.88 160 GLY A O 1
ATOM 1269 N N . PHE A 1 161 ? -8.807 -5.233 2.545 1.00 97.12 161 PHE A N 1
ATOM 1270 C CA . PHE A 1 161 ? -8.117 -4.220 3.349 1.00 97.12 161 PHE A CA 1
ATOM 1271 C C . PHE A 1 161 ? -9.095 -3.420 4.211 1.00 97.12 161 PHE A C 1
ATOM 1273 O O . PHE A 1 161 ? -10.174 -3.015 3.777 1.00 97.12 161 PHE A O 1
ATOM 1280 N N . VAL A 1 162 ? -8.688 -3.142 5.448 1.00 96.81 162 VAL A N 1
ATOM 1281 C CA . VAL A 1 162 ? -9.478 -2.350 6.392 1.00 96.81 162 VAL A CA 1
ATOM 1282 C C . VAL A 1 162 ? -8.604 -1.312 7.092 1.00 96.81 162 VAL A C 1
ATOM 1284 O O . VAL A 1 162 ? -7.429 -1.538 7.381 1.00 96.81 162 VAL A O 1
ATOM 1287 N N . ALA A 1 163 ? -9.178 -0.144 7.355 1.00 96.06 163 ALA A N 1
ATOM 1288 C CA . ALA A 1 163 ? -8.574 0.924 8.133 1.00 96.06 163 ALA A CA 1
ATOM 1289 C C . ALA A 1 163 ? -9.089 0.859 9.574 1.00 96.06 163 ALA A C 1
ATOM 1291 O O . ALA A 1 163 ? -10.296 0.935 9.811 1.00 96.06 163 ALA A O 1
ATOM 1292 N N . VAL A 1 164 ? -8.171 0.758 10.531 1.00 95.44 164 VAL A N 1
ATOM 1293 C CA . VAL A 1 164 ? -8.459 0.647 11.965 1.00 95.44 164 VAL A CA 1
ATOM 1294 C C . VAL A 1 164 ? -8.007 1.918 12.679 1.00 95.44 164 VAL A C 1
ATOM 1296 O O . VAL A 1 164 ? -6.851 2.320 12.561 1.00 95.44 164 VAL A O 1
ATOM 1299 N N . GLU A 1 165 ? -8.903 2.555 13.433 1.00 93.12 165 GLU A N 1
ATOM 1300 C CA . GLU A 1 165 ? -8.572 3.734 14.247 1.00 93.12 165 GLU A CA 1
ATOM 1301 C C . GLU A 1 165 ? -7.891 3.294 15.558 1.00 93.12 165 GLU A C 1
ATOM 1303 O O . GLU A 1 165 ? -8.572 3.002 16.541 1.00 93.12 165 GLU A O 1
ATOM 1308 N N . GLU A 1 166 ? -6.551 3.230 15.580 1.00 89.00 166 GLU A N 1
ATOM 1309 C CA . GLU A 1 166 ? -5.773 2.875 16.787 1.00 89.00 166 GLU A CA 1
ATOM 1310 C C . GLU A 1 166 ? -5.791 4.009 17.827 1.00 89.00 166 GLU A C 1
ATOM 1312 O O . GLU A 1 166 ? -5.891 3.772 19.030 1.00 89.00 166 GLU A O 1
ATOM 1317 N N . PHE A 1 167 ? -5.735 5.257 17.356 1.00 86.19 167 PHE A N 1
ATOM 1318 C CA . PHE A 1 167 ? -5.865 6.469 18.167 1.00 86.19 167 PHE A CA 1
ATOM 1319 C C . PHE A 1 167 ? -6.773 7.466 17.445 1.00 86.19 167 PHE A C 1
ATOM 1321 O O . PHE A 1 167 ? -6.930 7.358 16.230 1.00 86.19 167 PHE A O 1
ATOM 1328 N N . PRO A 1 168 ? -7.346 8.470 18.137 1.00 84.50 168 PRO A N 1
ATOM 1329 C CA . PRO A 1 168 ? -8.210 9.455 17.494 1.00 84.50 168 PRO A CA 1
ATOM 1330 C C . PRO A 1 168 ? -7.564 10.063 16.239 1.00 84.50 168 PRO A C 1
ATOM 1332 O O . PRO A 1 168 ? -6.541 10.739 16.338 1.00 84.50 168 PRO A O 1
ATOM 1335 N N . ARG A 1 169 ? -8.181 9.834 15.070 1.00 84.38 169 ARG A N 1
ATOM 1336 C CA . ARG A 1 169 ? -7.709 10.253 13.730 1.00 84.38 169 ARG A CA 1
ATOM 1337 C C . ARG A 1 169 ? -6.416 9.605 13.213 1.00 84.38 169 ARG A C 1
ATOM 1339 O O . ARG A 1 169 ? -5.949 9.995 12.141 1.00 84.38 169 ARG A O 1
ATOM 1346 N N . ILE A 1 170 ? -5.858 8.625 13.917 1.00 89.00 170 ILE A N 1
ATOM 1347 C CA . ILE A 1 170 ? -4.709 7.838 13.460 1.00 89.00 170 ILE A CA 1
ATOM 1348 C C . ILE A 1 170 ? -5.222 6.479 13.006 1.00 89.00 170 ILE A C 1
ATOM 1350 O O . ILE A 1 170 ? -5.660 5.659 13.815 1.00 89.00 170 ILE A O 1
ATOM 1354 N N . TRP A 1 171 ? -5.150 6.256 11.699 1.00 93.75 171 TRP A N 1
ATOM 1355 C CA . TRP A 1 171 ? -5.677 5.062 11.060 1.00 93.75 171 TRP A CA 1
ATOM 1356 C C . TRP A 1 171 ? -4.532 4.177 10.590 1.00 93.75 171 TRP A C 1
ATOM 1358 O O . TRP A 1 171 ? -3.690 4.607 9.803 1.00 93.75 171 TRP A O 1
ATOM 1368 N N . ALA A 1 172 ? -4.502 2.948 11.083 1.00 95.00 172 ALA A N 1
ATOM 1369 C CA . ALA A 1 172 ? -3.565 1.919 10.669 1.00 95.00 172 ALA A CA 1
ATOM 1370 C C . ALA A 1 172 ? -4.225 0.990 9.649 1.00 95.00 172 ALA A C 1
ATOM 1372 O O . ALA A 1 172 ? -5.437 0.764 9.680 1.00 95.00 172 ALA A O 1
ATOM 1373 N N . LEU A 1 173 ? -3.420 0.455 8.737 1.00 97.06 173 LEU A N 1
ATOM 1374 C CA . LEU A 1 173 ? -3.878 -0.463 7.709 1.00 97.06 173 LEU A CA 1
ATOM 1375 C C . LEU A 1 173 ? -3.792 -1.906 8.211 1.00 97.06 173 LEU A C 1
ATOM 1377 O O . LEU A 1 173 ? -2.751 -2.352 8.696 1.00 97.06 173 LEU A O 1
ATOM 1381 N N . TYR A 1 174 ? -4.893 -2.631 8.066 1.00 97.62 174 TYR A N 1
ATOM 1382 C CA . TYR A 1 174 ? -5.035 -4.042 8.405 1.00 97.62 174 TYR A CA 1
ATOM 1383 C C . TYR A 1 174 ? -5.595 -4.798 7.194 1.00 97.62 174 TYR A C 1
ATOM 1385 O O . TYR A 1 174 ? -6.065 -4.195 6.224 1.00 97.62 174 TYR A O 1
ATOM 1393 N N . PHE A 1 175 ? -5.536 -6.124 7.245 1.00 97.56 175 PHE A N 1
ATOM 1394 C CA . PHE A 1 175 ? -6.130 -6.996 6.240 1.00 97.56 175 PHE A CA 1
ATOM 1395 C C . PHE A 1 175 ? -7.027 -8.027 6.914 1.00 97.56 175 PHE A C 1
ATOM 1397 O O . PHE A 1 175 ? -6.549 -8.919 7.611 1.00 97.56 175 PHE A O 1
ATOM 1404 N N . ASP A 1 176 ? -8.328 -7.888 6.717 1.00 96.62 176 ASP A N 1
ATOM 1405 C CA . ASP A 1 176 ? -9.322 -8.790 7.274 1.00 96.62 176 ASP A CA 1
ATOM 1406 C C . ASP A 1 176 ? -9.346 -10.095 6.487 1.00 96.62 176 ASP A C 1
ATOM 1408 O O . ASP A 1 176 ? -10.143 -10.266 5.582 1.00 96.62 176 ASP A O 1
ATOM 1412 N N . ARG A 1 177 ? -8.436 -11.019 6.797 1.00 95.06 177 ARG A N 1
ATOM 1413 C CA . ARG A 1 177 ? -8.331 -12.286 6.061 1.00 95.06 177 ARG A CA 1
ATOM 1414 C C . ARG A 1 177 ? -9.584 -13.164 6.186 1.00 95.06 177 ARG A C 1
ATOM 1416 O O . ARG A 1 177 ? -9.863 -13.940 5.275 1.00 95.06 177 ARG A O 1
ATOM 1423 N N . ASP A 1 178 ? -10.283 -13.068 7.314 1.00 94.38 178 ASP A N 1
ATOM 1424 C CA . ASP A 1 178 ? -11.388 -13.958 7.679 1.00 94.38 178 ASP A CA 1
ATOM 1425 C C . ASP A 1 178 ? -12.771 -13.373 7.322 1.00 94.38 178 ASP A C 1
ATOM 1427 O O . ASP A 1 178 ? -13.776 -14.058 7.511 1.00 94.38 178 ASP A O 1
ATOM 1431 N N . ASP A 1 179 ? -12.816 -12.146 6.781 1.00 94.06 179 ASP A N 1
ATOM 1432 C CA . ASP A 1 179 ? -14.041 -11.401 6.432 1.00 94.06 179 ASP A CA 1
ATOM 1433 C C . ASP A 1 179 ? -15.014 -11.274 7.625 1.00 94.06 179 ASP A C 1
ATOM 1435 O O . ASP A 1 179 ? -16.237 -11.359 7.491 1.00 94.06 179 ASP A O 1
ATOM 1439 N N . ASP A 1 180 ? -14.460 -11.121 8.835 1.00 93.06 180 ASP A N 1
ATOM 1440 C CA . ASP A 1 180 ? -15.204 -11.062 10.100 1.00 93.06 180 ASP A CA 1
ATOM 1441 C C . ASP A 1 180 ? -15.181 -9.670 10.753 1.00 93.06 180 ASP A C 1
ATOM 1443 O O . ASP A 1 180 ? -15.609 -9.499 11.901 1.00 93.06 180 ASP A O 1
ATOM 1447 N N . GLY A 1 181 ? -14.669 -8.665 10.040 1.00 90.38 181 GLY A N 1
ATOM 1448 C CA . GLY A 1 181 ? -14.467 -7.316 10.547 1.00 90.38 181 GLY A CA 1
ATOM 1449 C C . GLY A 1 181 ? -13.401 -7.247 11.638 1.00 90.38 181 GLY A C 1
ATOM 1450 O O . GLY A 1 181 ? -13.496 -6.387 12.512 1.00 90.38 181 GLY A O 1
ATOM 1451 N N . LEU A 1 182 ? -12.415 -8.151 11.623 1.00 92.62 182 LEU A N 1
ATOM 1452 C CA . LEU A 1 182 ? -11.362 -8.284 12.635 1.00 92.62 182 LEU A CA 1
ATOM 1453 C C . LEU A 1 182 ? -11.887 -8.523 14.062 1.00 92.62 182 LEU A C 1
ATOM 1455 O O . LEU A 1 182 ? -11.226 -8.150 15.039 1.00 92.62 182 LEU A O 1
ATOM 1459 N N . THR A 1 183 ? -13.057 -9.150 14.216 1.00 89.31 183 THR A N 1
ATOM 1460 C CA . THR A 1 183 ? -13.766 -9.260 15.509 1.00 89.31 183 THR A CA 1
ATOM 1461 C C . THR A 1 183 ? -12.902 -9.893 16.608 1.00 89.31 183 THR A C 1
ATOM 1463 O O . THR A 1 183 ? -13.010 -9.536 17.782 1.00 89.31 183 THR A O 1
ATOM 1466 N N . SER A 1 184 ? -12.009 -10.814 16.238 1.00 89.25 184 SER A N 1
ATOM 1467 C CA . SER A 1 184 ? -11.088 -11.489 17.164 1.00 89.25 184 SER A CA 1
ATOM 1468 C C . SER A 1 184 ? -9.739 -10.782 17.368 1.00 89.25 184 SER A C 1
ATOM 1470 O O . SER A 1 184 ? -8.971 -11.180 18.246 1.00 89.25 184 SER A O 1
ATOM 1472 N N . LYS A 1 185 ? -9.419 -9.768 16.555 1.00 92.50 185 LYS A N 1
ATOM 1473 C CA . LYS A 1 185 ? -8.076 -9.166 16.467 1.00 92.50 185 LYS A CA 1
ATOM 1474 C C . LYS A 1 185 ? -7.983 -7.785 17.098 1.00 92.50 185 LYS A C 1
ATOM 1476 O O . LYS A 1 185 ? -6.923 -7.429 17.608 1.00 92.50 185 LYS A O 1
ATOM 1481 N N . VAL A 1 186 ? -9.074 -7.021 17.084 1.00 92.81 186 VAL A N 1
ATOM 1482 C CA . VAL A 1 186 ? -9.118 -5.651 17.616 1.00 92.81 186 VAL A CA 1
ATOM 1483 C C . VAL A 1 186 ? -10.073 -5.559 18.808 1.00 92.81 186 VAL A C 1
ATOM 1485 O O . VAL A 1 186 ? -11.079 -6.268 18.843 1.00 92.81 186 VAL A O 1
ATOM 1488 N N . PRO A 1 187 ? -9.808 -4.686 19.802 1.00 91.38 187 PRO A N 1
ATOM 1489 C CA . PRO A 1 187 ? -10.701 -4.520 20.942 1.00 91.38 187 PRO A CA 1
ATOM 1490 C C . PRO A 1 187 ? -12.120 -4.125 20.524 1.00 91.38 187 PRO A C 1
ATOM 1492 O O . PRO A 1 187 ? -12.320 -3.336 19.596 1.00 91.38 187 PRO A O 1
ATOM 1495 N N . MET A 1 188 ? -13.113 -4.618 21.263 1.00 88.94 188 MET A N 1
ATOM 1496 C CA . MET A 1 188 ? -14.513 -4.279 21.022 1.00 88.94 188 MET A CA 1
ATOM 1497 C C . MET A 1 188 ? -14.740 -2.763 21.123 1.00 88.94 188 MET A C 1
ATOM 1499 O O . MET A 1 188 ? -14.325 -2.119 22.085 1.00 88.94 188 MET A O 1
ATOM 1503 N N . GLY A 1 189 ? -15.419 -2.194 20.125 1.00 86.88 189 GLY A N 1
ATOM 1504 C CA . GLY A 1 189 ? -15.668 -0.752 20.025 1.00 86.88 189 GLY A CA 1
ATOM 1505 C C . GLY A 1 189 ? -14.593 0.032 19.264 1.00 86.88 189 GLY A C 1
ATOM 1506 O O . GLY A 1 189 ? -14.785 1.230 19.030 1.00 86.88 189 GLY A O 1
ATOM 1507 N N . THR A 1 190 ? -13.511 -0.624 18.829 1.00 92.06 190 THR A N 1
ATOM 1508 C CA . THR A 1 190 ? -12.561 -0.045 17.868 1.00 92.06 190 THR A CA 1
ATOM 1509 C C . THR A 1 190 ? -13.268 0.221 16.545 1.00 92.06 190 THR A C 1
ATOM 1511 O O . THR A 1 190 ? -14.140 -0.541 16.122 1.00 92.06 190 THR A O 1
ATOM 1514 N N . ARG A 1 191 ? -12.934 1.336 15.893 1.00 91.81 191 ARG A N 1
ATOM 1515 C CA . ARG A 1 191 ? -13.559 1.704 14.622 1.00 91.81 191 ARG A CA 1
ATOM 1516 C C . ARG A 1 191 ? -12.790 1.090 13.473 1.00 91.81 191 ARG A C 1
ATOM 1518 O O . ARG A 1 191 ? -11.571 1.223 13.407 1.00 91.81 191 ARG A O 1
ATOM 1525 N N . ILE A 1 192 ? -13.537 0.479 12.567 1.00 94.56 192 ILE A N 1
ATOM 1526 C CA . ILE A 1 192 ? -13.012 -0.236 11.414 1.00 94.56 192 ILE A CA 1
ATOM 1527 C C . ILE A 1 192 ? -13.796 0.236 10.194 1.00 94.56 192 ILE A C 1
ATOM 1529 O O . ILE A 1 192 ? -15.022 0.367 10.251 1.00 94.56 192 ILE A O 1
ATOM 1533 N N . LEU A 1 193 ? -13.086 0.548 9.115 1.00 94.88 193 LEU A N 1
ATOM 1534 C CA . LEU A 1 193 ? -13.661 0.931 7.831 1.00 94.88 193 LEU A CA 1
ATOM 1535 C C . LEU A 1 193 ? -13.063 0.050 6.737 1.00 94.88 193 LEU A C 1
ATOM 1537 O O . LEU A 1 193 ? -11.847 -0.030 6.614 1.00 94.88 193 LEU A O 1
ATOM 1541 N N . GLU A 1 194 ? -13.908 -0.574 5.925 1.00 95.44 194 GLU A N 1
ATOM 1542 C CA . GLU A 1 194 ? -13.476 -1.272 4.710 1.00 95.44 194 GLU A CA 1
ATOM 1543 C C . GLU A 1 194 ? -12.901 -0.267 3.706 1.00 95.44 194 GLU A C 1
ATOM 1545 O O . GLU A 1 194 ? -13.524 0.768 3.415 1.00 95.44 194 GLU A O 1
ATOM 1550 N N . VAL A 1 195 ? -11.713 -0.568 3.178 1.00 95.94 195 VAL A N 1
ATOM 1551 C CA . VAL A 1 195 ? -11.007 0.309 2.245 1.00 95.94 195 VAL A CA 1
ATOM 1552 C C . VAL A 1 195 ? -10.439 -0.452 1.056 1.00 95.94 195 VAL A C 1
ATOM 1554 O O . VAL A 1 195 ? -9.920 -1.554 1.167 1.00 95.94 195 VAL A O 1
ATOM 1557 N N . GLU A 1 196 ? -10.470 0.198 -0.095 1.00 95.56 196 GLU A N 1
ATOM 1558 C CA . GLU A 1 196 ? -9.775 -0.214 -1.302 1.00 95.56 196 GLU A CA 1
ATOM 1559 C C . GLU A 1 196 ? -8.466 0.571 -1.424 1.00 95.56 196 GLU A C 1
ATOM 1561 O O . GLU A 1 196 ? -8.389 1.752 -1.073 1.00 95.56 196 GLU A O 1
ATOM 1566 N N . LEU A 1 197 ? -7.417 -0.075 -1.933 1.00 95.38 197 LEU A N 1
ATOM 1567 C CA . LEU A 1 197 ? -6.094 0.533 -2.064 1.00 95.38 197 LEU A CA 1
ATOM 1568 C C . LEU A 1 197 ? -5.714 0.656 -3.533 1.00 95.38 197 LEU A C 1
ATOM 1570 O O . LEU A 1 197 ? -5.311 -0.316 -4.162 1.00 95.38 197 LEU A O 1
ATOM 1574 N N . THR A 1 198 ? -5.798 1.856 -4.086 1.00 93.19 198 THR A N 1
ATOM 1575 C CA . THR A 1 198 ? -5.501 2.118 -5.497 1.00 93.19 198 THR A CA 1
ATOM 1576 C C . THR A 1 198 ? -4.034 2.491 -5.684 1.00 93.19 198 THR A C 1
ATOM 1578 O O . THR A 1 198 ? -3.530 3.421 -5.049 1.00 93.19 198 THR A O 1
ATOM 1581 N N . ARG A 1 199 ? -3.331 1.803 -6.594 1.00 90.50 199 ARG A N 1
ATOM 1582 C CA . ARG A 1 199 ? -1.948 2.156 -6.954 1.00 90.50 199 ARG A CA 1
ATOM 1583 C C . ARG A 1 199 ? -1.920 3.402 -7.840 1.00 90.50 199 ARG A C 1
ATOM 1585 O O . ARG A 1 199 ? -2.409 3.378 -8.970 1.00 90.50 199 ARG A O 1
ATOM 1592 N N . ARG A 1 200 ? -1.260 4.463 -7.371 1.00 87.12 200 ARG A N 1
ATOM 1593 C CA . ARG A 1 200 ? -1.006 5.697 -8.130 1.00 87.12 200 ARG A CA 1
ATOM 1594 C C . ARG A 1 200 ? 0.482 5.821 -8.437 1.00 87.12 200 ARG A C 1
ATOM 1596 O O . ARG A 1 200 ? 1.303 5.806 -7.527 1.00 87.12 200 ARG A O 1
ATOM 1603 N N . GLU A 1 201 ? 0.834 5.937 -9.714 1.00 80.56 201 GLU A N 1
ATOM 1604 C CA . GLU A 1 201 ? 2.233 6.075 -10.137 1.00 80.56 201 GLU A CA 1
ATOM 1605 C C . GLU A 1 201 ? 2.850 7.351 -9.551 1.00 80.56 201 GLU A C 1
ATOM 1607 O O . GLU A 1 201 ? 2.284 8.440 -9.695 1.00 80.56 201 GLU A O 1
ATOM 1612 N N . LYS A 1 202 ? 4.010 7.212 -8.897 1.00 69.81 202 LYS A N 1
ATOM 1613 C CA . LYS A 1 202 ? 4.781 8.358 -8.409 1.00 69.81 202 LYS A CA 1
ATOM 1614 C C . LYS A 1 202 ? 5.423 9.031 -9.618 1.00 69.81 202 LYS A C 1
ATOM 1616 O O . LYS A 1 202 ? 6.072 8.364 -10.424 1.00 69.81 202 LYS A O 1
ATOM 1621 N N . LYS A 1 203 ? 5.261 10.349 -9.763 1.00 64.00 203 LYS A N 1
ATOM 1622 C CA . LYS A 1 203 ? 6.016 11.086 -10.784 1.00 64.00 203 LYS A CA 1
ATOM 1623 C C . LYS A 1 203 ? 7.481 11.082 -10.367 1.00 64.00 203 LYS A C 1
ATOM 1625 O O . LYS A 1 203 ? 7.840 11.696 -9.365 1.00 64.00 203 LYS A O 1
ATOM 1630 N N . GLU A 1 204 ? 8.326 10.387 -11.120 1.00 58.12 204 GLU A N 1
ATOM 1631 C CA . GLU A 1 204 ? 9.767 10.500 -10.932 1.00 58.12 204 GLU A CA 1
ATOM 1632 C C . GLU A 1 204 ? 10.162 11.960 -11.166 1.00 58.12 204 GLU A C 1
ATOM 1634 O O . GLU A 1 204 ? 9.839 12.553 -12.203 1.00 58.12 204 GLU A O 1
ATOM 1639 N N . LYS A 1 205 ? 10.822 12.569 -10.174 1.00 53.56 205 LYS A N 1
ATOM 1640 C CA . LYS A 1 205 ? 11.459 13.865 -10.384 1.00 53.56 205 LYS A CA 1
ATOM 1641 C C . LYS A 1 205 ? 12.456 13.649 -11.512 1.00 53.56 205 LYS A C 1
ATOM 1643 O O . LYS A 1 205 ? 13.315 12.774 -11.405 1.00 53.56 205 LYS A O 1
ATOM 1648 N N . LYS A 1 206 ? 12.329 14.425 -12.595 1.00 48.84 206 LYS A N 1
ATOM 1649 C CA . LYS A 1 206 ? 13.400 14.494 -13.591 1.00 48.84 206 LYS A CA 1
ATOM 1650 C C . LYS A 1 206 ? 14.696 14.733 -12.812 1.00 48.84 206 LYS A C 1
ATOM 1652 O O . LYS A 1 206 ? 14.658 15.584 -11.914 1.00 48.84 206 LYS A O 1
ATOM 1657 N N . PRO A 1 207 ? 15.783 13.989 -13.092 1.00 53.00 207 PRO A N 1
ATOM 1658 C CA . PRO A 1 207 ? 17.067 14.307 -12.490 1.00 53.00 207 PRO A CA 1
ATOM 1659 C C . PRO A 1 207 ? 17.271 15.808 -12.676 1.00 53.00 207 PRO A C 1
ATOM 1661 O O . PRO A 1 207 ? 17.024 16.331 -13.769 1.00 53.00 207 PRO A O 1
ATOM 1664 N N . GLY A 1 208 ? 17.564 16.506 -11.573 1.00 55.28 208 GLY A N 1
ATOM 1665 C CA . GLY A 1 208 ? 17.823 17.940 -11.627 1.00 55.28 208 GLY A CA 1
ATOM 1666 C C . GLY A 1 208 ? 18.828 18.193 -12.750 1.00 55.28 208 GLY A C 1
ATOM 1667 O O . GLY A 1 208 ? 19.706 17.346 -12.934 1.00 55.28 208 GLY A O 1
ATOM 1668 N N . PRO A 1 209 ? 18.657 19.263 -13.547 1.00 57.59 209 PRO A N 1
ATOM 1669 C CA . PRO A 1 209 ? 19.534 19.526 -14.677 1.00 57.59 209 PRO A CA 1
ATOM 1670 C C . PRO A 1 209 ? 20.973 19.425 -14.191 1.00 57.59 209 PRO A C 1
ATOM 1672 O O . PRO A 1 209 ? 21.369 20.123 -13.257 1.00 57.59 209 PRO A O 1
ATOM 1675 N N . ASP A 1 210 ? 21.695 18.469 -14.764 1.00 58.03 210 ASP A N 1
ATOM 1676 C CA . ASP A 1 210 ? 23.072 18.194 -14.404 1.00 58.03 210 ASP A CA 1
ATOM 1677 C C . ASP A 1 210 ? 23.847 19.505 -14.627 1.00 58.03 210 ASP A C 1
ATOM 1679 O O . ASP A 1 210 ? 23.808 20.040 -15.743 1.00 58.03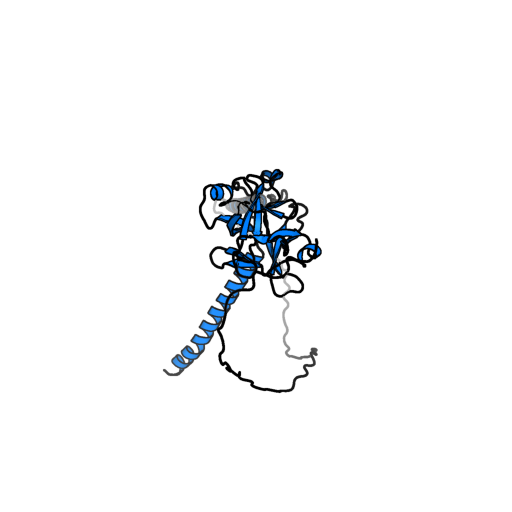 210 ASP A O 1
ATOM 1683 N N . PRO A 1 211 ? 24.477 20.101 -13.596 1.00 60.00 211 PRO A N 1
ATOM 1684 C CA . PRO A 1 211 ? 25.123 21.408 -13.724 1.00 60.00 211 PRO A CA 1
ATOM 1685 C C . PRO A 1 211 ? 26.240 21.417 -14.782 1.00 60.00 211 PRO A C 1
ATOM 1687 O O . PRO A 1 211 ? 26.658 22.489 -15.211 1.00 60.00 211 PRO A O 1
ATOM 1690 N N . ASN A 1 212 ? 26.677 20.239 -15.246 1.00 57.62 212 ASN A N 1
ATOM 1691 C CA . ASN A 1 212 ? 27.640 20.051 -16.330 1.00 57.62 212 ASN A CA 1
ATOM 1692 C C . ASN A 1 212 ? 27.028 19.770 -17.719 1.00 57.62 212 ASN A C 1
ATOM 1694 O O . ASN A 1 212 ? 27.771 19.560 -18.674 1.00 57.62 212 ASN A O 1
ATOM 1698 N N . GLN A 1 213 ? 25.702 19.768 -17.880 1.00 53.25 213 GLN A N 1
ATOM 1699 C CA . GLN A 1 213 ? 25.032 19.450 -19.154 1.00 53.25 213 GLN A CA 1
ATOM 1700 C C . GLN A 1 213 ? 24.632 20.702 -19.964 1.00 53.25 213 GLN A C 1
ATOM 1702 O O . GLN A 1 213 ? 23.904 20.614 -20.951 1.00 53.25 213 GLN A O 1
ATOM 1707 N N . ALA A 1 214 ? 25.141 21.877 -19.586 1.00 51.03 214 ALA A N 1
ATOM 1708 C CA . ALA A 1 214 ? 24.870 23.159 -20.240 1.00 51.03 214 ALA A CA 1
ATOM 1709 C C . ALA A 1 214 ? 26.005 23.644 -21.165 1.00 51.03 214 ALA A C 1
ATOM 1711 O O . ALA A 1 214 ? 26.225 24.844 -21.288 1.00 51.03 214 ALA A O 1
ATOM 1712 N N . THR A 1 215 ? 26.727 22.737 -21.829 1.00 56.50 215 THR A N 1
ATOM 1713 C CA . THR A 1 215 ? 27.811 23.120 -22.764 1.00 56.50 215 THR A CA 1
ATOM 1714 C C . THR A 1 215 ? 27.589 22.606 -24.190 1.00 56.50 215 THR A C 1
ATOM 1716 O O . THR A 1 215 ? 28.381 22.876 -25.077 1.00 56.50 215 THR A O 1
ATOM 1719 N N . THR A 1 216 ? 26.516 21.858 -24.471 1.00 65.19 216 THR A N 1
ATOM 1720 C CA . THR A 1 216 ? 26.504 21.023 -25.690 1.00 65.19 216 THR A CA 1
ATOM 1721 C C . THR A 1 216 ? 25.517 21.461 -26.774 1.00 65.19 216 THR A C 1
ATOM 1723 O O . THR A 1 216 ? 25.767 21.173 -27.935 1.00 65.19 216 THR A O 1
ATOM 1726 N N . LEU A 1 217 ? 24.428 22.178 -26.466 1.00 62.56 217 LEU A N 1
ATOM 1727 C CA . LEU A 1 217 ? 23.424 22.552 -27.485 1.00 62.56 217 LEU A CA 1
ATOM 1728 C C . LEU A 1 217 ? 23.514 24.014 -27.925 1.00 62.56 217 LEU A C 1
ATOM 1730 O O . LEU A 1 217 ? 23.624 24.276 -29.122 1.00 62.56 217 LEU A O 1
ATOM 1734 N N . ASP A 1 218 ? 23.535 24.956 -26.984 1.00 69.12 218 ASP A N 1
ATOM 1735 C CA . ASP A 1 218 ? 23.607 26.383 -27.323 1.00 69.12 218 ASP A CA 1
ATOM 1736 C C . ASP A 1 218 ? 24.971 26.765 -27.915 1.00 69.12 218 ASP A C 1
ATOM 1738 O O . ASP A 1 218 ? 25.034 27.535 -28.875 1.00 69.12 218 ASP A O 1
ATOM 1742 N N . GLU A 1 219 ? 26.065 26.175 -27.420 1.00 73.94 219 GLU A N 1
ATOM 1743 C CA . GLU A 1 219 ? 27.398 26.381 -28.001 1.00 73.94 219 GLU A CA 1
ATOM 1744 C C . GLU A 1 219 ? 27.532 25.740 -29.386 1.00 73.94 219 GLU A C 1
ATOM 1746 O O . GLU A 1 219 ? 28.067 26.384 -30.286 1.00 73.94 219 GLU A O 1
ATOM 1751 N N . MET A 1 220 ? 26.983 24.537 -29.610 1.00 68.75 220 MET A N 1
ATOM 1752 C CA . MET A 1 220 ? 26.972 23.926 -30.948 1.00 68.75 220 MET A CA 1
ATOM 1753 C C . MET A 1 220 ? 26.137 24.734 -31.940 1.00 68.75 220 MET A C 1
ATOM 1755 O O . MET A 1 220 ? 26.568 24.936 -33.074 1.00 68.75 220 MET A O 1
ATOM 1759 N N . MET A 1 221 ? 24.964 25.236 -31.536 1.00 75.50 221 MET A N 1
ATOM 1760 C CA . MET A 1 221 ? 24.150 26.092 -32.406 1.00 75.50 221 MET A CA 1
ATOM 1761 C C . MET A 1 221 ? 24.854 27.411 -32.715 1.00 75.50 221 MET A C 1
ATOM 1763 O O . MET A 1 221 ? 24.772 27.901 -33.842 1.00 75.50 221 MET A O 1
ATOM 1767 N N . LYS A 1 222 ? 25.571 27.981 -31.743 1.00 83.00 222 LYS A N 1
ATOM 1768 C CA . LYS A 1 222 ? 26.349 29.202 -31.946 1.00 83.00 222 LYS A CA 1
ATOM 1769 C C . LYS A 1 222 ? 27.531 28.968 -32.888 1.00 83.00 222 LYS A C 1
ATOM 1771 O O . LYS A 1 222 ? 27.681 29.730 -33.837 1.00 83.00 222 LYS A O 1
ATOM 1776 N N . GLN A 1 223 ? 28.289 27.887 -32.700 1.00 79.25 223 GLN A N 1
ATOM 1777 C CA . GLN A 1 223 ? 29.395 27.509 -33.586 1.00 79.25 223 GLN A CA 1
ATOM 1778 C C . GLN A 1 223 ? 28.917 27.219 -35.009 1.00 79.25 223 GLN A C 1
ATOM 1780 O O . GLN A 1 223 ? 29.511 27.713 -35.962 1.00 79.25 223 GLN A O 1
ATOM 1785 N N . HIS A 1 224 ? 27.809 26.490 -35.168 1.00 78.12 224 HIS A N 1
ATOM 1786 C CA . HIS A 1 224 ? 27.238 26.228 -36.487 1.00 78.12 224 HIS A CA 1
ATOM 1787 C C . HIS A 1 224 ? 26.762 27.525 -37.150 1.00 78.12 224 HIS A C 1
ATOM 1789 O O . HIS A 1 224 ? 26.987 27.733 -38.337 1.00 78.12 224 HIS A O 1
ATOM 1795 N N . LYS A 1 225 ? 26.138 28.437 -36.395 1.00 86.19 225 LYS A N 1
ATOM 1796 C CA . LYS A 1 225 ? 25.687 29.735 -36.915 1.00 86.19 225 LYS A CA 1
ATOM 1797 C C . LYS A 1 225 ? 26.856 30.637 -37.322 1.00 86.19 225 LYS A C 1
ATOM 1799 O O . LYS A 1 225 ? 26.745 31.347 -38.319 1.00 86.19 225 LYS A O 1
ATOM 1804 N N . GLU A 1 226 ? 27.951 30.618 -36.570 1.00 84.75 226 GLU A N 1
ATOM 1805 C CA . GLU A 1 226 ? 29.178 31.353 -36.891 1.00 84.75 226 GLU A CA 1
ATOM 1806 C C . GLU A 1 226 ? 29.882 30.754 -38.116 1.00 84.75 226 GLU A C 1
ATOM 1808 O O . GLU A 1 226 ? 30.242 31.504 -39.021 1.00 84.75 226 GLU A O 1
ATOM 1813 N N . GLN A 1 227 ? 29.969 29.422 -38.216 1.00 83.81 227 GLN A N 1
ATOM 1814 C CA . GLN A 1 227 ? 30.504 28.736 -39.397 1.00 83.81 227 GLN A CA 1
ATOM 1815 C C . GLN A 1 227 ? 29.687 29.037 -40.654 1.00 83.81 227 GLN A C 1
ATOM 1817 O O . GLN A 1 227 ? 30.263 29.430 -41.664 1.00 83.81 227 GLN A O 1
ATOM 1822 N N . THR A 1 228 ? 28.355 28.943 -40.590 1.00 84.62 228 THR A N 1
ATOM 1823 C CA . THR A 1 228 ? 27.494 29.255 -41.741 1.00 84.62 228 THR A CA 1
ATOM 1824 C C . THR A 1 228 ? 27.644 30.715 -42.177 1.00 84.62 228 THR A C 1
ATOM 1826 O O . THR A 1 228 ? 27.752 30.992 -43.366 1.00 84.62 228 THR A O 1
ATOM 1829 N N . GLN A 1 229 ? 27.723 31.663 -41.235 1.00 86.00 229 GLN A N 1
ATOM 1830 C CA . GLN A 1 229 ? 27.936 33.076 -41.574 1.00 86.00 229 GLN A CA 1
ATOM 1831 C C . GLN A 1 229 ? 29.316 33.344 -42.175 1.00 86.00 229 GLN A C 1
ATOM 1833 O O . GLN A 1 229 ? 29.454 34.229 -43.018 1.00 86.00 229 GLN A O 1
ATOM 1838 N N . GLN A 1 230 ? 30.342 32.626 -41.728 1.00 84.19 230 GLN A N 1
ATOM 1839 C CA . GLN A 1 230 ? 31.690 32.786 -42.251 1.00 84.19 230 GLN A CA 1
ATOM 1840 C C . GLN A 1 230 ? 31.805 32.209 -43.663 1.00 84.19 230 GLN A C 1
ATOM 1842 O O . GLN A 1 230 ? 32.324 32.882 -44.549 1.00 84.19 230 GLN A O 1
ATOM 1847 N N . GLU A 1 231 ? 31.204 31.046 -43.905 1.00 81.50 231 GLU A N 1
ATOM 1848 C CA . GLU A 1 231 ? 31.130 30.421 -45.226 1.00 81.50 231 GLU A CA 1
ATOM 1849 C C . GLU A 1 231 ? 30.315 31.275 -46.219 1.00 81.50 231 GLU A C 1
ATOM 1851 O O . GLU A 1 231 ? 30.692 31.433 -47.381 1.00 81.50 231 GLU A O 1
ATOM 1856 N N . GLU A 1 232 ? 29.230 31.912 -45.763 1.00 79.81 232 GLU A N 1
ATOM 1857 C CA . GLU A 1 232 ? 28.468 32.876 -46.566 1.00 79.81 232 GLU A CA 1
ATOM 1858 C C . GLU A 1 232 ? 29.257 34.158 -46.863 1.00 79.81 232 GLU A C 1
ATOM 1860 O O . GLU A 1 232 ? 29.190 34.663 -47.984 1.00 79.81 232 GLU A O 1
ATOM 1865 N N . ARG A 1 233 ? 30.033 34.681 -45.902 1.00 80.12 233 ARG A N 1
ATOM 1866 C CA . ARG A 1 233 ? 30.901 35.853 -46.123 1.00 80.12 233 ARG A CA 1
ATOM 1867 C C . ARG A 1 233 ? 32.035 35.549 -47.087 1.00 80.12 233 ARG A C 1
ATOM 1869 O O . ARG A 1 233 ? 32.324 36.383 -47.935 1.00 80.12 233 ARG A O 1
ATOM 1876 N N . GLU A 1 234 ? 32.649 34.376 -46.985 1.00 77.88 234 GLU A N 1
ATOM 1877 C CA . GLU A 1 234 ? 33.687 33.932 -47.918 1.00 77.88 234 GLU A CA 1
ATOM 1878 C C . GLU A 1 234 ? 33.111 33.751 -49.326 1.00 77.88 234 GLU A C 1
ATOM 1880 O O . GLU A 1 234 ? 33.691 34.234 -50.297 1.00 77.88 234 GLU A O 1
ATOM 1885 N N . ARG A 1 235 ? 31.911 33.167 -49.448 1.00 74.31 235 ARG A N 1
ATOM 1886 C CA . ARG A 1 235 ? 31.187 33.088 -50.728 1.00 74.31 235 ARG A CA 1
ATOM 1887 C C . ARG A 1 235 ? 30.841 34.459 -51.304 1.00 74.31 235 ARG A C 1
ATOM 1889 O O . ARG A 1 235 ? 30.932 34.631 -52.513 1.00 74.31 235 ARG A O 1
ATOM 1896 N N . GLN A 1 236 ? 30.459 35.423 -50.468 1.00 67.88 236 GLN A N 1
ATOM 1897 C CA . GLN A 1 236 ? 30.149 36.788 -50.905 1.00 67.88 236 GLN A CA 1
ATOM 1898 C C . GLN A 1 236 ? 31.408 37.587 -51.265 1.00 67.88 236 GLN A C 1
ATOM 1900 O O . GLN A 1 236 ? 31.384 38.329 -52.238 1.00 67.88 236 GLN A O 1
ATOM 1905 N N . GLN A 1 237 ? 32.520 37.408 -50.548 1.00 66.50 237 GLN A N 1
ATOM 1906 C CA . GLN A 1 237 ? 33.811 38.023 -50.890 1.00 66.50 237 GLN A CA 1
ATOM 1907 C C . GLN A 1 237 ? 34.416 37.448 -52.173 1.00 66.50 237 GLN A C 1
ATOM 1909 O O . GLN A 1 237 ? 35.160 38.138 -52.859 1.00 66.50 237 GLN A O 1
ATOM 1914 N N . PHE A 1 238 ? 34.081 36.204 -52.521 1.00 58.06 238 PHE A N 1
ATOM 1915 C CA . PHE A 1 238 ? 34.463 35.601 -53.798 1.00 58.06 238 PHE A CA 1
ATOM 1916 C C . PHE A 1 238 ? 33.550 36.024 -54.969 1.00 58.06 238 PHE A C 1
ATOM 1918 O O . PHE A 1 238 ? 33.792 35.631 -56.112 1.00 58.06 238 PHE A O 1
ATOM 1925 N N . MET A 1 239 ? 32.505 36.820 -54.712 1.00 58.97 239 MET A N 1
ATOM 1926 C CA . MET A 1 239 ? 31.622 37.394 -55.730 1.00 58.97 239 MET A CA 1
ATOM 1927 C C . MET A 1 239 ? 31.757 38.925 -55.753 1.00 58.97 239 MET A C 1
ATOM 1929 O O . MET A 1 239 ? 30.959 39.636 -55.149 1.00 58.97 239 MET A O 1
ATOM 1933 N N . ASP A 1 240 ? 32.757 39.438 -56.475 1.00 54.44 240 ASP A N 1
ATOM 1934 C CA . ASP A 1 240 ? 32.830 40.865 -56.827 1.00 54.44 240 ASP A CA 1
ATOM 1935 C C . ASP A 1 240 ? 31.689 41.263 -57.799 1.00 54.44 240 ASP A C 1
ATOM 1937 O O . ASP A 1 240 ? 31.286 40.449 -58.640 1.00 54.44 240 ASP A O 1
ATOM 1941 N N . PRO A 1 241 ? 31.158 42.503 -57.724 1.00 54.62 241 PRO A N 1
ATOM 1942 C CA . PRO A 1 241 ? 29.979 42.935 -58.483 1.00 54.62 241 PRO A CA 1
ATOM 1943 C C . PRO A 1 241 ? 30.261 43.349 -59.938 1.00 54.62 241 PRO A C 1
ATOM 1945 O O . PRO A 1 241 ?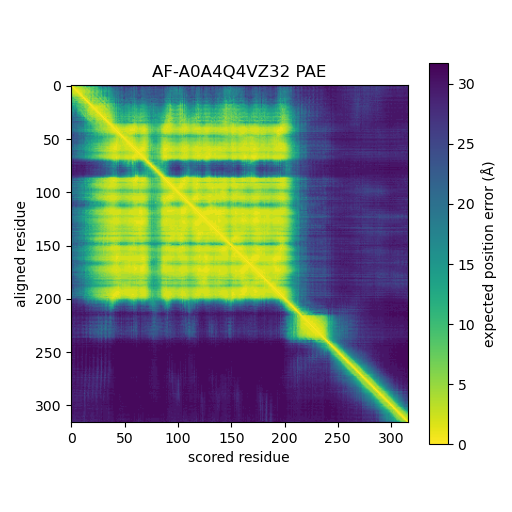 29.317 43.477 -60.716 1.00 54.62 241 PRO A O 1
ATOM 1948 N N . ASP A 1 242 ? 31.524 43.518 -60.333 1.00 53.41 242 ASP A N 1
ATOM 1949 C CA . ASP A 1 242 ? 31.893 43.814 -61.718 1.00 53.41 242 ASP A CA 1
ATOM 1950 C C . ASP A 1 242 ? 32.356 42.529 -62.406 1.00 53.41 242 ASP A C 1
ATOM 1952 O O . ASP A 1 242 ? 33.444 42.013 -62.158 1.00 53.41 242 ASP A O 1
ATOM 1956 N N . GLY A 1 243 ? 31.486 41.982 -63.259 1.00 52.28 243 GLY A N 1
ATOM 1957 C CA . GLY A 1 243 ? 31.671 40.717 -63.965 1.00 52.28 243 GLY A CA 1
ATOM 1958 C C . GLY A 1 243 ? 32.858 40.694 -64.931 1.00 52.28 243 GLY A C 1
ATOM 1959 O O . GLY A 1 243 ? 32.664 40.656 -66.143 1.00 52.28 243 GLY A O 1
ATOM 1960 N N . GLN A 1 244 ? 34.079 40.609 -64.405 1.00 43.19 244 GLN A N 1
ATOM 1961 C CA . GLN A 1 244 ? 35.294 40.403 -65.180 1.00 43.19 244 GLN A CA 1
ATOM 1962 C C . GLN A 1 244 ? 36.111 39.253 -64.578 1.00 43.19 244 GLN A C 1
ATOM 1964 O O . GLN A 1 244 ? 36.715 39.371 -63.516 1.00 43.19 244 GLN A O 1
ATOM 1969 N N . ARG A 1 245 ? 36.165 38.116 -65.284 1.00 52.44 245 ARG A N 1
ATOM 1970 C CA . ARG A 1 245 ? 37.160 37.069 -64.998 1.00 52.44 245 ARG A CA 1
ATOM 1971 C C . ARG A 1 245 ? 38.551 37.595 -65.377 1.00 52.44 245 ARG A C 1
ATOM 1973 O O . ARG A 1 245 ? 38.712 37.997 -66.532 1.00 52.44 245 ARG A O 1
ATOM 1980 N N . PRO A 1 246 ? 39.581 37.504 -64.519 1.00 39.78 246 PRO A N 1
ATOM 1981 C CA . PRO A 1 246 ? 40.953 37.591 -64.986 1.00 39.78 246 PRO A CA 1
ATOM 1982 C C . PRO A 1 246 ? 41.340 36.247 -65.608 1.00 39.78 246 PRO A C 1
ATOM 1984 O O . PRO A 1 246 ? 41.276 35.193 -64.975 1.00 39.78 246 PRO A O 1
ATOM 1987 N N . ALA A 1 247 ? 41.701 36.296 -66.884 1.00 40.06 247 ALA A N 1
ATOM 1988 C CA . ALA A 1 247 ? 42.247 35.180 -67.631 1.00 40.06 247 ALA A CA 1
ATOM 1989 C C . ALA A 1 247 ? 43.737 34.974 -67.303 1.00 40.06 247 ALA A C 1
ATOM 1991 O O . ALA A 1 247 ? 44.496 35.935 -67.376 1.00 40.06 247 ALA A O 1
ATOM 1992 N N . THR A 1 248 ? 44.117 33.700 -67.098 1.00 42.84 248 THR A N 1
ATOM 1993 C CA . THR A 1 248 ? 45.419 33.054 -67.428 1.00 42.84 248 THR A CA 1
ATOM 1994 C C . THR A 1 248 ? 46.671 33.582 -66.690 1.00 42.84 248 THR A C 1
ATOM 1996 O O . THR A 1 248 ? 46.801 34.764 -66.433 1.00 42.84 248 THR A O 1
ATOM 1999 N N . ASP A 1 249 ? 47.686 32.814 -66.295 1.00 39.62 249 ASP A N 1
ATOM 2000 C CA . ASP A 1 249 ? 48.222 31.535 -66.758 1.00 39.62 249 ASP A CA 1
ATOM 2001 C C . ASP A 1 249 ? 49.277 31.057 -65.730 1.00 39.62 249 ASP A C 1
ATOM 2003 O O . ASP A 1 249 ? 49.983 31.906 -65.177 1.00 39.62 249 ASP A O 1
ATOM 2007 N N . LYS A 1 250 ? 49.416 29.739 -65.516 1.00 34.66 250 LYS A N 1
ATOM 2008 C CA . LYS A 1 250 ? 50.696 28.990 -65.452 1.00 34.66 250 LYS A CA 1
ATOM 2009 C C . LYS A 1 250 ? 50.577 27.632 -64.747 1.00 34.66 250 LYS A C 1
ATOM 2011 O O . LYS A 1 250 ? 50.429 27.527 -63.535 1.00 34.66 250 LYS A O 1
ATOM 2016 N N . SER A 1 251 ? 50.786 26.612 -65.580 1.00 31.31 251 SER A N 1
ATOM 2017 C CA . SER A 1 251 ? 51.495 25.352 -65.320 1.00 31.31 251 SER A CA 1
ATOM 2018 C C . SER A 1 251 ? 51.003 24.457 -64.182 1.00 31.31 251 SER A C 1
ATOM 2020 O O . SER A 1 251 ? 51.473 24.523 -63.049 1.00 31.31 251 SER A O 1
ATOM 2022 N N . VAL A 1 252 ? 50.183 23.483 -64.570 1.00 42.34 252 VAL A N 1
ATOM 2023 C CA . VAL A 1 252 ? 50.165 22.151 -63.956 1.00 42.34 252 VAL A CA 1
ATOM 2024 C C . VAL A 1 252 ? 51.496 21.449 -64.268 1.00 42.34 252 VAL A C 1
ATOM 2026 O O . VAL A 1 252 ? 51.898 21.419 -65.434 1.00 42.34 252 VAL A O 1
ATOM 2029 N N . PRO A 1 253 ? 52.146 20.824 -63.270 1.00 39.41 253 PRO A N 1
ATOM 2030 C CA . PRO A 1 253 ? 52.697 19.500 -63.525 1.00 39.41 253 PRO A CA 1
ATOM 2031 C C . PRO A 1 253 ? 52.308 18.474 -62.448 1.00 39.41 253 PRO A C 1
ATOM 2033 O O . PRO A 1 253 ? 52.591 18.628 -61.267 1.00 39.41 253 PRO A O 1
ATOM 2036 N N . SER A 1 254 ? 51.681 17.404 -62.940 1.00 33.56 254 SER A N 1
ATOM 2037 C CA . SER A 1 254 ? 51.913 15.988 -62.628 1.00 33.56 254 SER A CA 1
ATOM 2038 C C . SER A 1 254 ? 52.298 15.571 -61.200 1.00 33.56 254 SER A C 1
ATOM 2040 O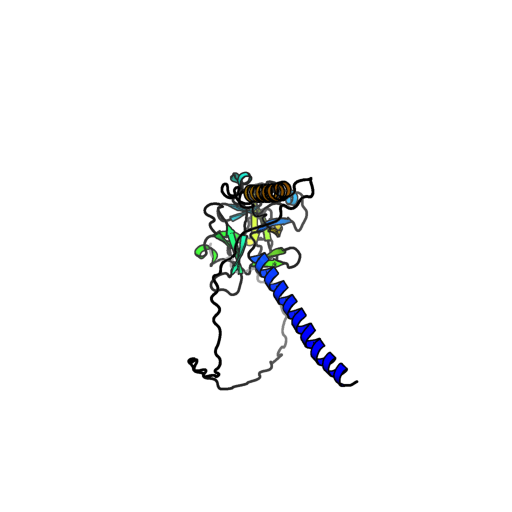 O . SER A 1 254 ? 53.447 15.696 -60.781 1.00 33.56 254 SER A O 1
ATOM 2042 N N . SER A 1 255 ? 51.407 14.804 -60.569 1.00 30.45 255 SER A N 1
ATOM 2043 C CA . SER A 1 255 ? 51.767 13.464 -60.072 1.00 30.45 255 SER A CA 1
ATOM 2044 C C . SER A 1 255 ? 50.526 12.563 -60.066 1.00 30.45 255 SER A C 1
ATOM 2046 O O . SER A 1 255 ? 49.686 12.638 -59.176 1.00 30.45 255 SER A O 1
ATOM 2048 N N . GLN A 1 256 ? 50.402 11.709 -61.083 1.00 33.66 256 GLN A N 1
ATOM 2049 C CA . GLN A 1 256 ? 49.846 10.368 -60.880 1.00 33.66 256 GLN A CA 1
ATOM 2050 C C . GLN A 1 256 ? 50.941 9.499 -60.233 1.00 33.66 256 GLN A C 1
ATOM 2052 O O . GLN A 1 256 ? 52.127 9.813 -60.369 1.00 33.66 256 GLN A O 1
ATOM 2057 N N . PRO A 1 257 ? 50.565 8.414 -59.542 1.00 32.81 257 PRO A N 1
ATOM 2058 C CA . PRO A 1 257 ? 50.569 7.138 -60.257 1.00 32.81 257 PRO A CA 1
ATOM 2059 C C . PRO A 1 257 ? 49.195 6.465 -60.264 1.00 32.81 257 PRO A C 1
ATOM 2061 O O . PRO A 1 257 ? 48.540 6.316 -59.234 1.00 32.81 257 PRO A O 1
ATOM 2064 N N . GLN A 1 258 ? 48.795 6.029 -61.456 1.00 34.09 258 GLN A N 1
ATOM 2065 C CA . GLN A 1 258 ? 47.976 4.836 -61.625 1.00 34.09 258 GLN A CA 1
ATOM 2066 C C . GLN A 1 258 ? 48.811 3.620 -61.210 1.00 34.09 258 GLN A C 1
ATOM 2068 O O . GLN A 1 258 ? 50.006 3.615 -61.477 1.00 34.09 258 GLN A O 1
ATOM 2073 N N . ASP A 1 259 ? 48.174 2.612 -60.613 1.00 29.67 259 ASP A N 1
ATOM 2074 C CA . ASP A 1 259 ? 48.412 1.206 -60.963 1.00 29.67 259 ASP A CA 1
ATOM 2075 C C . ASP A 1 259 ? 47.272 0.322 -60.410 1.00 29.67 259 ASP A C 1
ATOM 2077 O O . ASP A 1 259 ? 47.159 0.030 -59.223 1.00 29.67 259 ASP A O 1
ATOM 2081 N N . GLN A 1 260 ? 46.385 -0.079 -61.317 1.00 33.81 260 GLN A N 1
ATOM 2082 C CA . GLN A 1 260 ? 45.882 -1.456 -61.448 1.00 33.81 260 GLN A CA 1
ATOM 2083 C C . GLN A 1 260 ? 46.571 -2.016 -62.714 1.00 33.81 260 GLN A C 1
ATOM 2085 O O . GLN A 1 260 ? 46.891 -1.179 -63.563 1.00 33.81 260 GLN A O 1
ATOM 2090 N N . PRO A 1 261 ? 46.731 -3.344 -62.958 1.00 49.12 261 PRO A N 1
ATOM 2091 C CA . PRO A 1 261 ? 45.789 -4.417 -62.581 1.00 49.12 261 PRO A CA 1
ATOM 2092 C C . PRO A 1 261 ? 46.400 -5.825 -62.308 1.00 49.12 261 PRO A C 1
ATOM 2094 O O . PRO A 1 261 ? 47.569 -6.068 -62.574 1.00 49.12 261 PRO A O 1
ATOM 2097 N N . ALA A 1 262 ? 45.563 -6.766 -61.834 1.00 27.20 262 ALA A N 1
ATOM 2098 C CA . ALA A 1 262 ? 45.513 -8.221 -62.151 1.00 27.20 262 ALA A CA 1
ATOM 2099 C C . ALA A 1 262 ? 44.800 -8.956 -60.987 1.00 27.20 262 ALA A C 1
ATOM 2101 O O . ALA A 1 262 ? 45.258 -8.903 -59.855 1.00 27.20 262 ALA A O 1
ATOM 2102 N N . ALA A 1 263 ? 43.551 -9.406 -61.134 1.00 28.55 263 ALA A N 1
ATOM 2103 C CA . ALA A 1 263 ? 43.100 -10.667 -61.744 1.00 28.55 263 ALA A CA 1
ATOM 2104 C C . ALA A 1 263 ? 43.204 -11.909 -60.820 1.00 28.55 263 ALA A C 1
ATOM 2106 O O . ALA A 1 263 ? 44.295 -12.374 -60.529 1.00 28.55 263 ALA A O 1
ATOM 2107 N N . ALA A 1 264 ? 42.010 -12.425 -60.478 1.00 29.41 264 ALA A N 1
ATOM 2108 C CA . ALA A 1 264 ? 41.586 -13.826 -60.284 1.00 29.41 264 ALA A CA 1
ATOM 2109 C C . ALA A 1 264 ? 42.245 -14.723 -59.212 1.00 29.41 264 ALA A C 1
ATOM 2111 O O . ALA A 1 264 ? 43.419 -15.046 -59.307 1.00 29.41 264 ALA A O 1
ATOM 2112 N N . ASP A 1 265 ? 41.443 -15.203 -58.248 1.00 29.53 265 ASP A N 1
ATOM 2113 C CA . ASP A 1 265 ? 40.943 -16.600 -58.123 1.00 29.53 265 ASP A CA 1
ATOM 2114 C C . ASP A 1 265 ? 40.193 -16.725 -56.772 1.00 29.53 265 ASP A C 1
ATOM 2116 O O . ASP A 1 265 ? 40.652 -16.222 -55.753 1.00 29.53 265 ASP A O 1
ATOM 2120 N N . ALA A 1 266 ? 38.905 -17.072 -56.735 1.00 29.70 266 ALA A N 1
ATOM 2121 C CA . ALA A 1 266 ? 38.335 -18.425 -56.719 1.00 29.70 266 ALA A CA 1
ATOM 2122 C C . ALA A 1 266 ? 38.500 -19.196 -55.386 1.00 29.70 266 ALA A C 1
ATOM 2124 O O . ALA A 1 266 ? 39.604 -19.491 -54.950 1.00 29.70 266 ALA A O 1
ATOM 2125 N N . SER A 1 267 ? 37.335 -19.607 -54.854 1.00 29.88 267 SER A N 1
ATOM 2126 C CA . SER A 1 267 ? 37.075 -20.835 -54.071 1.00 29.88 267 SER A CA 1
ATOM 2127 C C . SER A 1 267 ? 37.530 -20.866 -52.599 1.00 29.88 267 SER A C 1
ATOM 2129 O O . SER A 1 267 ? 38.684 -20.644 -52.274 1.00 29.88 267 SER A O 1
ATOM 2131 N N . ILE A 1 268 ? 36.596 -20.948 -51.638 1.00 33.22 268 ILE A N 1
ATOM 2132 C CA . ILE A 1 268 ? 35.985 -22.181 -51.082 1.00 33.22 268 ILE A CA 1
ATOM 2133 C C . ILE A 1 268 ? 37.033 -23.103 -50.440 1.00 33.22 268 ILE A C 1
ATOM 2135 O O . ILE A 1 268 ? 37.746 -23.792 -51.152 1.00 33.22 268 ILE A O 1
ATOM 2139 N N . GLU A 1 269 ? 37.061 -23.132 -49.107 1.00 32.75 269 GLU A N 1
ATOM 2140 C CA . GLU A 1 269 ? 36.925 -24.312 -48.227 1.00 32.75 269 GLU A CA 1
ATOM 2141 C C . GLU A 1 269 ? 37.042 -23.789 -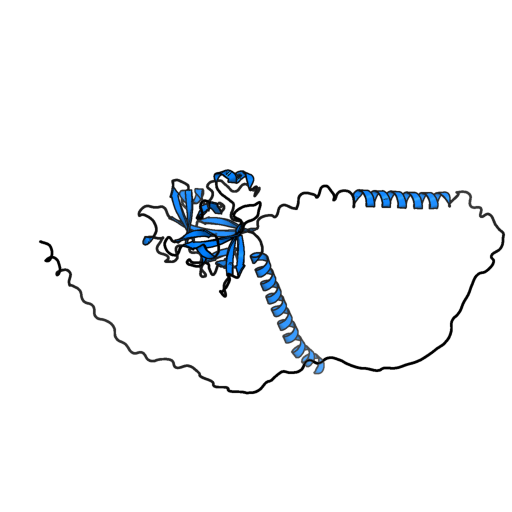46.780 1.00 32.75 269 GLU A C 1
ATOM 2143 O O . GLU A 1 269 ? 37.937 -23.021 -46.444 1.00 32.75 269 GLU A O 1
ATOM 2148 N N . ASP A 1 270 ? 35.994 -23.867 -45.966 1.00 29.23 270 ASP A N 1
ATOM 2149 C CA . ASP A 1 270 ? 35.547 -25.065 -45.251 1.00 29.23 270 ASP A CA 1
ATOM 2150 C C . ASP A 1 270 ? 36.537 -25.467 -44.145 1.00 29.23 270 ASP A C 1
ATOM 2152 O O . ASP A 1 270 ? 37.649 -25.905 -44.411 1.00 29.23 270 ASP A O 1
ATOM 2156 N N . ALA A 1 271 ? 36.118 -25.275 -42.889 1.00 32.97 271 ALA A N 1
ATOM 2157 C CA . ALA A 1 271 ? 36.131 -26.301 -41.845 1.00 32.97 271 ALA A CA 1
ATOM 2158 C C . ALA A 1 271 ? 36.182 -25.697 -40.428 1.00 32.97 271 ALA A C 1
ATOM 2160 O O . ALA A 1 271 ? 37.183 -25.137 -39.999 1.00 32.97 271 ALA A O 1
ATOM 2161 N N . ARG A 1 272 ? 35.083 -25.935 -39.697 1.00 30.08 272 ARG A N 1
ATOM 2162 C CA . ARG A 1 272 ? 35.037 -26.670 -38.412 1.00 30.08 272 ARG A CA 1
ATOM 2163 C C . ARG A 1 272 ? 35.942 -26.125 -37.284 1.00 30.08 272 ARG A C 1
ATOM 2165 O O . ARG A 1 272 ? 37.157 -26.148 -37.357 1.00 30.08 272 ARG A O 1
ATOM 2172 N N . GLY A 1 273 ? 35.388 -25.767 -36.131 1.00 28.45 273 GLY A N 1
ATOM 2173 C CA . GLY A 1 273 ? 34.745 -26.773 -35.293 1.00 28.45 273 GLY A CA 1
ATOM 2174 C C . GLY A 1 273 ? 33.736 -26.217 -34.295 1.00 28.45 273 GLY A C 1
ATOM 2175 O O . GLY A 1 273 ? 34.060 -25.471 -33.380 1.00 28.45 273 GLY A O 1
ATOM 2176 N N . VAL A 1 274 ? 32.508 -26.696 -34.457 1.00 36.69 274 VAL A N 1
ATOM 2177 C CA . VAL A 1 274 ? 31.662 -27.147 -33.349 1.00 36.69 274 VAL A CA 1
ATOM 2178 C C . VAL A 1 274 ? 32.284 -28.474 -32.851 1.00 36.69 274 VAL A C 1
ATOM 2180 O O . VAL A 1 274 ? 32.872 -29.200 -33.657 1.00 36.69 274 VAL A O 1
ATOM 2183 N N . PRO A 1 275 ? 32.176 -28.819 -31.559 1.00 31.59 275 PRO A N 1
ATOM 2184 C CA . PRO A 1 275 ? 31.172 -29.831 -31.272 1.00 31.59 275 PRO A CA 1
ATOM 2185 C C . PRO A 1 275 ? 30.303 -29.453 -30.073 1.00 31.59 275 PRO A C 1
ATOM 2187 O O . PRO A 1 275 ? 30.750 -29.314 -28.939 1.00 31.59 275 PRO A O 1
ATOM 2190 N N . SER A 1 276 ? 29.012 -29.350 -30.354 1.00 35.94 276 SER A N 1
ATOM 2191 C CA . SER A 1 276 ? 27.962 -29.839 -29.490 1.00 35.94 276 SER A CA 1
ATOM 2192 C C . SER A 1 276 ? 27.858 -31.337 -29.751 1.00 35.94 276 SER A C 1
ATOM 2194 O O . SER A 1 276 ? 27.630 -31.739 -30.886 1.00 35.94 276 SER A O 1
ATOM 2196 N N . THR A 1 277 ? 27.977 -32.136 -28.703 1.00 29.97 277 THR A N 1
ATOM 2197 C CA . THR A 1 277 ? 27.445 -33.500 -28.587 1.00 29.97 277 THR A CA 1
ATOM 2198 C C . THR A 1 277 ? 27.218 -33.700 -27.087 1.00 29.97 277 THR A C 1
ATOM 2200 O O . THR A 1 277 ? 28.073 -33.328 -26.294 1.00 29.97 277 THR A O 1
ATOM 2203 N N . GLU A 1 278 ? 26.108 -34.218 -26.586 1.00 28.23 278 GLU A N 1
ATOM 2204 C CA . GLU A 1 278 ? 25.027 -34.933 -27.240 1.00 28.23 278 GLU A CA 1
ATOM 2205 C C . GLU A 1 278 ? 23.840 -34.987 -26.276 1.00 28.23 278 GLU A C 1
ATOM 2207 O O . GLU A 1 278 ? 23.992 -35.086 -25.058 1.00 28.23 278 GLU A O 1
ATOM 2212 N N . ALA A 1 279 ? 22.645 -34.946 -26.853 1.00 29.86 279 ALA A N 1
ATOM 2213 C CA . ALA A 1 279 ? 21.432 -35.374 -26.192 1.00 29.86 279 ALA A CA 1
ATOM 2214 C C . ALA A 1 279 ? 21.458 -36.897 -26.005 1.00 29.86 279 ALA A C 1
ATOM 2216 O O . ALA A 1 279 ? 21.825 -37.630 -26.917 1.00 29.86 279 ALA A O 1
ATOM 2217 N N . SER A 1 280 ? 20.937 -37.376 -24.879 1.00 27.52 280 SER A N 1
ATOM 2218 C CA . SER A 1 280 ? 20.324 -38.703 -24.814 1.00 27.52 280 SER A CA 1
ATOM 2219 C C . SER A 1 280 ? 18.820 -38.527 -24.642 1.00 27.52 280 SER A C 1
ATOM 2221 O O . SER A 1 280 ? 18.343 -37.940 -23.672 1.00 27.52 280 SER A O 1
ATOM 2223 N N . ARG A 1 281 ? 18.080 -38.999 -25.647 1.00 30.66 281 ARG A N 1
ATOM 2224 C CA . ARG A 1 281 ? 16.624 -39.165 -25.671 1.00 30.66 281 ARG A CA 1
ATOM 2225 C C . ARG A 1 281 ? 16.290 -40.658 -25.688 1.00 30.66 281 ARG A C 1
ATOM 2227 O O . ARG A 1 281 ? 17.106 -41.484 -26.086 1.00 30.66 281 ARG A O 1
ATOM 2234 N N . SER A 1 282 ? 15.010 -40.911 -25.419 1.00 29.33 282 SER A N 1
ATOM 2235 C CA . SER A 1 282 ? 14.247 -42.171 -25.434 1.00 29.33 282 SER A CA 1
ATOM 2236 C C . SER A 1 282 ? 14.147 -42.806 -24.044 1.00 29.33 282 SER A C 1
ATOM 2238 O O . SER A 1 282 ? 15.120 -42.848 -23.310 1.00 29.33 282 SER A O 1
ATOM 2240 N N . ASN A 1 283 ? 12.990 -43.260 -23.569 1.00 28.25 283 ASN A N 1
ATOM 2241 C CA . ASN A 1 283 ? 11.687 -43.524 -24.187 1.00 28.25 283 ASN A CA 1
ATOM 2242 C C . ASN A 1 283 ? 10.658 -43.466 -23.028 1.00 28.25 283 ASN A C 1
ATOM 2244 O O . ASN A 1 283 ? 10.991 -43.836 -21.910 1.00 28.25 283 ASN A O 1
ATOM 2248 N N . GLY A 1 284 ? 9.463 -42.889 -23.155 1.00 26.53 284 GLY A N 1
ATOM 2249 C CA . GLY A 1 284 ? 8.332 -43.529 -23.827 1.00 26.53 284 GLY A CA 1
ATOM 2250 C C . GLY A 1 284 ? 7.515 -44.361 -22.825 1.00 26.53 284 GLY A C 1
ATOM 2251 O O . GLY A 1 284 ? 7.875 -45.493 -22.531 1.00 26.53 284 GLY A O 1
ATOM 2252 N N . GLY A 1 285 ? 6.418 -43.801 -22.307 1.00 25.41 285 GLY A N 1
ATOM 2253 C CA . GLY A 1 285 ? 5.527 -44.481 -21.361 1.00 25.41 285 GLY A CA 1
ATOM 2254 C C . GLY A 1 285 ? 4.238 -43.704 -21.106 1.00 25.41 285 GLY A C 1
ATOM 2255 O O . GLY A 1 285 ? 4.058 -43.104 -20.052 1.00 25.41 285 GLY A O 1
ATOM 2256 N N . SER A 1 286 ? 3.357 -43.680 -22.104 1.00 30.16 286 SER A N 1
ATOM 2257 C CA . SER A 1 286 ? 1.990 -43.173 -22.002 1.00 30.16 286 SER A CA 1
ATOM 2258 C C . SER A 1 286 ? 1.145 -44.051 -21.076 1.00 30.16 286 SER A C 1
ATOM 2260 O O . SER A 1 286 ? 1.029 -45.251 -21.305 1.00 30.16 286 SER A O 1
ATOM 2262 N N . ALA A 1 287 ? 0.459 -43.447 -20.107 1.00 31.91 287 ALA A N 1
ATOM 2263 C CA . ALA A 1 287 ? -0.735 -44.033 -19.509 1.00 31.91 287 ALA A CA 1
ATOM 2264 C C . ALA A 1 287 ? -1.766 -42.932 -19.236 1.00 31.91 287 ALA A C 1
ATOM 2266 O O . ALA A 1 287 ? -1.642 -42.138 -18.308 1.00 31.91 287 ALA A O 1
ATOM 2267 N N . LYS A 1 288 ? -2.794 -42.912 -20.091 1.00 32.53 288 LYS A N 1
ATOM 2268 C CA . LYS A 1 288 ? -4.121 -42.361 -19.807 1.00 32.53 288 LYS A CA 1
ATOM 2269 C C . LYS A 1 288 ? -4.584 -42.830 -18.424 1.00 32.53 288 LYS A C 1
ATOM 2271 O O . LYS A 1 288 ? -4.639 -44.036 -18.194 1.00 32.53 288 LYS A O 1
ATOM 2276 N N . LYS A 1 289 ? -5.047 -41.912 -17.578 1.00 31.12 289 LYS A N 1
ATOM 2277 C CA . LYS A 1 289 ? -6.128 -42.206 -16.631 1.00 31.12 289 LYS A CA 1
ATOM 2278 C C . LYS A 1 289 ? -7.096 -41.029 -16.586 1.00 31.12 289 LYS A C 1
ATOM 2280 O O . LYS A 1 289 ? -6.804 -39.975 -16.037 1.00 31.12 289 LYS A O 1
ATOM 2285 N N . GLU A 1 290 ? -8.224 -41.253 -17.247 1.00 33.78 290 GLU A N 1
ATOM 2286 C CA . GLU A 1 290 ? -9.506 -40.603 -16.996 1.00 33.78 290 GLU A CA 1
ATOM 2287 C C . GLU A 1 290 ? -9.991 -40.868 -15.554 1.00 33.78 290 GLU A C 1
ATOM 2289 O O . GLU A 1 290 ? -9.470 -41.766 -14.880 1.00 33.78 290 GLU A O 1
ATOM 2294 N N . PRO A 1 291 ? -10.961 -40.074 -15.067 1.00 39.47 291 PRO A N 1
ATOM 2295 C CA . PRO A 1 291 ? -11.305 -39.965 -13.656 1.00 39.47 291 PRO A CA 1
ATOM 2296 C C . PRO A 1 291 ? -12.319 -41.037 -13.231 1.00 39.47 291 PRO A C 1
ATOM 2298 O O . PRO A 1 291 ? -13.049 -41.562 -14.071 1.00 39.47 291 PRO A O 1
ATOM 2301 N N . PRO A 1 292 ? -12.496 -41.270 -11.923 1.00 35.81 292 PRO A N 1
ATOM 2302 C CA . PRO A 1 292 ? -13.770 -41.736 -11.407 1.00 35.81 292 PRO A CA 1
ATOM 2303 C C . PRO A 1 292 ? -14.493 -40.587 -10.683 1.00 35.81 292 PRO A C 1
ATOM 2305 O O . PRO A 1 292 ? -14.066 -40.116 -9.634 1.00 35.81 292 PRO A O 1
ATOM 2308 N N . SER A 1 293 ? -15.614 -40.142 -11.249 1.00 37.50 293 SER A N 1
ATOM 2309 C CA . SER A 1 293 ? -16.792 -39.728 -10.463 1.00 37.50 293 SER A CA 1
ATOM 2310 C C . SER A 1 293 ? -17.703 -40.957 -10.293 1.00 37.50 293 SER A C 1
ATOM 2312 O O . SER A 1 293 ? -17.529 -41.923 -11.036 1.00 37.50 293 SER A O 1
ATOM 2314 N N . PRO A 1 294 ? -18.795 -40.902 -9.517 1.00 46.75 294 PRO A N 1
ATOM 2315 C CA . PRO A 1 294 ? -18.953 -40.441 -8.140 1.00 46.75 294 PRO A CA 1
ATOM 2316 C C . PRO A 1 294 ? -19.535 -41.577 -7.262 1.00 46.75 294 PRO A C 1
ATOM 2318 O O . PRO A 1 294 ? -20.321 -42.392 -7.738 1.00 46.75 294 PRO A O 1
ATOM 2321 N N . SER A 1 295 ? -19.247 -41.584 -5.960 1.00 35.06 295 SER A N 1
ATOM 2322 C CA . SER A 1 295 ? -19.993 -42.415 -5.001 1.00 35.06 295 SER A CA 1
ATOM 2323 C C . SER A 1 295 ? -20.351 -41.592 -3.769 1.00 35.06 295 SER A C 1
ATOM 2325 O O . SER A 1 295 ? -19.602 -41.538 -2.800 1.00 35.06 295 SER A O 1
ATOM 2327 N N . ALA A 1 296 ? -21.513 -40.942 -3.825 1.00 42.06 296 ALA A N 1
ATOM 2328 C CA . ALA A 1 296 ? -22.360 -40.768 -2.647 1.00 42.06 296 ALA A CA 1
ATOM 2329 C C . ALA A 1 296 ? -23.165 -42.078 -2.459 1.00 42.06 296 ALA A C 1
ATOM 2331 O O . ALA A 1 296 ? -23.368 -42.797 -3.442 1.00 42.06 296 ALA A O 1
ATOM 2332 N N . PRO A 1 297 ? -23.630 -42.410 -1.244 1.00 43.16 297 PRO A N 1
ATOM 2333 C CA . PRO A 1 297 ? -24.856 -41.764 -0.786 1.00 43.16 297 PRO A CA 1
ATOM 2334 C C . PRO A 1 297 ? -24.861 -41.371 0.702 1.00 43.16 297 PRO A C 1
ATOM 2336 O O . PRO A 1 297 ? -24.394 -42.097 1.568 1.00 43.16 297 PRO A O 1
ATOM 2339 N N . LEU A 1 298 ? -25.472 -40.208 0.944 1.00 31.70 298 LEU A N 1
ATOM 2340 C CA . LEU A 1 298 ? -26.600 -40.018 1.861 1.00 31.70 298 LEU A CA 1
ATOM 2341 C C . LEU A 1 298 ? -26.467 -40.592 3.289 1.00 31.70 298 LEU A C 1
ATOM 2343 O O . LEU A 1 298 ? -26.688 -41.777 3.484 1.00 31.70 298 LEU A O 1
ATOM 2347 N N . THR A 1 299 ? -26.275 -39.715 4.283 1.00 33.69 299 THR A N 1
ATOM 2348 C CA . THR A 1 299 ? -27.177 -39.601 5.455 1.00 33.69 299 THR A CA 1
ATOM 2349 C C . THR A 1 299 ? -26.778 -38.422 6.353 1.00 33.69 299 THR A C 1
ATOM 2351 O O . THR A 1 299 ? -25.808 -38.481 7.100 1.00 33.69 299 THR A O 1
ATOM 2354 N N . ALA A 1 300 ? -27.588 -37.372 6.314 1.00 36.78 300 ALA A N 1
ATOM 2355 C CA . ALA A 1 300 ? -28.000 -36.573 7.469 1.00 36.78 300 ALA A CA 1
ATOM 2356 C C . ALA A 1 300 ? -29.550 -36.549 7.413 1.00 36.78 300 ALA A C 1
ATOM 2358 O O . ALA A 1 300 ? -30.078 -36.874 6.342 1.00 36.78 300 ALA A O 1
ATOM 2359 N N . PRO A 1 301 ? -30.311 -36.162 8.456 1.00 42.22 301 PRO A N 1
ATOM 2360 C CA . PRO A 1 301 ? -29.892 -35.520 9.703 1.00 42.22 301 PRO A CA 1
ATOM 2361 C C . PRO A 1 301 ? -30.537 -36.128 10.967 1.00 42.22 301 PRO A C 1
ATOM 2363 O O . PRO A 1 301 ? -31.633 -36.670 10.912 1.00 42.22 301 PRO A O 1
ATOM 2366 N N . THR A 1 302 ? -29.929 -35.917 12.136 1.00 34.47 302 THR A N 1
ATOM 2367 C CA . THR A 1 302 ? -30.704 -35.818 13.388 1.00 34.47 302 THR A CA 1
ATOM 2368 C C . THR A 1 302 ? -29.900 -35.075 14.449 1.00 34.47 302 THR A C 1
ATOM 2370 O O . THR A 1 302 ? -28.982 -35.624 15.049 1.00 34.47 302 THR A O 1
ATOM 2373 N N . SER A 1 303 ? -30.266 -33.815 14.689 1.00 39.25 303 SER A N 1
ATOM 2374 C CA . SER A 1 303 ? -30.223 -33.240 16.037 1.00 39.25 303 SER A CA 1
ATOM 2375 C C . SER A 1 303 ? -31.350 -33.879 16.863 1.00 39.25 303 SER A C 1
ATOM 2377 O O . SER A 1 303 ? -32.384 -34.238 16.293 1.00 39.25 303 SER A O 1
ATOM 2379 N N . PRO A 1 304 ? -31.187 -34.002 18.188 1.00 43.56 304 PRO A N 1
ATOM 2380 C CA . PRO A 1 304 ? -31.770 -32.957 19.022 1.00 43.56 304 PRO A CA 1
ATOM 2381 C C . PRO A 1 304 ? -30.916 -32.571 20.242 1.00 43.56 304 PRO A C 1
ATOM 2383 O O . PRO A 1 304 ? -30.218 -33.375 20.843 1.00 43.56 304 PRO A O 1
ATOM 2386 N N . GLN A 1 305 ? -31.012 -31.282 20.555 1.00 35.25 305 GLN A N 1
ATOM 2387 C CA . GLN A 1 305 ? -31.120 -30.656 21.873 1.00 35.25 305 GLN A CA 1
ATOM 2388 C C . GLN A 1 305 ? -30.726 -31.422 23.157 1.00 35.25 305 GLN A C 1
ATOM 2390 O O . GLN A 1 305 ? -31.179 -32.523 23.450 1.00 35.25 305 GLN A O 1
ATOM 2395 N N . SER A 1 306 ? -30.106 -30.621 24.030 1.00 36.53 306 SER A N 1
ATOM 2396 C CA . SER A 1 306 ? -30.028 -30.718 25.493 1.00 36.53 306 SER A CA 1
ATOM 2397 C C . SER A 1 306 ? -28.900 -31.576 26.064 1.00 36.53 306 SER A C 1
ATOM 2399 O O . SER A 1 306 ? -28.946 -32.795 26.046 1.00 36.53 306 SER A O 1
ATOM 2401 N N . LEU A 1 307 ? -27.897 -30.889 26.618 1.00 37.25 307 LEU A N 1
ATOM 2402 C CA . LEU A 1 307 ? -27.167 -31.288 27.828 1.00 37.25 307 LEU A CA 1
ATOM 2403 C C . LEU A 1 307 ? -26.406 -30.068 28.374 1.00 37.25 307 LEU A C 1
ATOM 2405 O O . LEU A 1 307 ? -25.204 -30.060 28.603 1.00 37.25 307 LEU A O 1
ATOM 2409 N N . SER A 1 308 ? -27.156 -28.988 28.583 1.00 43.81 308 SER A N 1
ATOM 2410 C CA . SER A 1 308 ? -26.842 -27.990 29.598 1.00 43.81 308 SER A CA 1
ATOM 2411 C C . SER A 1 308 ? -27.292 -28.557 30.945 1.00 43.81 308 SER A C 1
ATOM 2413 O O . SER A 1 308 ? -28.438 -28.339 31.322 1.00 43.81 308 SER A O 1
ATOM 2415 N N . GLN A 1 309 ? -26.437 -29.355 31.593 1.00 49.12 309 GLN A N 1
ATOM 2416 C CA . GLN A 1 309 ? -26.407 -29.665 33.037 1.00 49.12 309 GLN A CA 1
ATOM 2417 C C . GLN A 1 309 ? -25.552 -30.917 33.273 1.00 49.12 309 GLN A C 1
ATOM 2419 O O . GLN A 1 309 ? -26.071 -32.024 33.340 1.00 49.12 309 GLN A O 1
ATOM 2424 N N . GLN A 1 310 ? -24.239 -30.742 33.409 1.00 40.09 310 GLN A N 1
ATOM 2425 C CA . GLN A 1 310 ? -23.369 -31.551 34.273 1.00 40.09 310 GLN A CA 1
ATOM 2426 C C . GLN A 1 310 ? -21.956 -30.970 34.198 1.00 40.09 310 GLN A C 1
ATOM 2428 O O . GLN A 1 310 ? -21.534 -30.549 33.129 1.00 40.09 310 GLN A O 1
ATOM 2433 N N . LEU A 1 311 ? -21.252 -30.963 35.333 1.00 41.06 311 LEU A N 1
ATOM 2434 C CA . LEU A 1 311 ? -19.962 -30.305 35.616 1.00 41.06 311 LEU A CA 1
ATOM 2435 C C . LEU A 1 311 ? -20.050 -28.898 36.234 1.00 41.06 311 LEU A C 1
ATOM 2437 O O . LEU A 1 311 ? -19.231 -28.024 35.974 1.00 41.06 311 LEU A O 1
ATOM 2441 N N . ALA A 1 312 ? -21.006 -28.723 37.146 1.00 48.94 312 ALA A N 1
ATOM 2442 C CA . ALA A 1 312 ? -20.852 -27.839 38.300 1.00 48.94 312 ALA A CA 1
ATOM 2443 C C . ALA A 1 312 ? -20.919 -28.701 39.572 1.00 48.94 312 ALA A C 1
ATOM 2445 O O . ALA A 1 312 ? -21.948 -28.754 40.237 1.00 48.94 312 ALA A O 1
ATOM 2446 N N . SER A 1 313 ? -19.850 -29.453 39.844 1.00 50.47 313 SER A N 1
ATOM 2447 C CA . SER A 1 313 ? -19.598 -30.105 41.138 1.00 50.47 313 SER A CA 1
ATOM 2448 C C . SER A 1 313 ? -18.169 -30.657 41.186 1.00 50.47 313 SER A C 1
ATOM 2450 O O . SER A 1 313 ? -17.966 -31.860 41.284 1.00 50.47 313 SER A O 1
ATOM 2452 N N . GLU A 1 314 ? -17.175 -29.788 41.067 1.00 49.94 314 GLU A N 1
ATOM 2453 C CA . GLU A 1 314 ? -15.823 -30.031 41.577 1.00 49.94 314 GLU A CA 1
ATOM 2454 C C . GLU A 1 314 ? -15.199 -28.646 41.775 1.00 49.94 314 GLU A C 1
ATOM 2456 O O . GLU A 1 314 ? -15.294 -27.809 40.882 1.00 49.94 314 GLU A O 1
ATOM 2461 N N . PHE A 1 315 ? -14.651 -28.396 42.966 1.00 55.88 315 PHE A N 1
ATOM 2462 C CA . PHE A 1 315 ? -14.351 -27.091 43.588 1.00 55.88 315 PHE A CA 1
ATOM 2463 C C . PHE A 1 315 ? -15.496 -26.455 44.394 1.00 55.88 315 PHE A C 1
ATOM 2465 O O . PHE A 1 315 ? -15.892 -25.310 44.178 1.00 55.88 315 PHE A O 1
ATOM 2472 N N . ALA A 1 316 ? -15.955 -27.204 45.397 1.00 50.47 316 ALA A N 1
ATOM 2473 C CA . ALA A 1 316 ? -16.151 -26.691 46.753 1.00 50.47 316 ALA A CA 1
ATOM 2474 C C . ALA A 1 316 ? -15.633 -27.740 47.747 1.00 50.47 316 ALA A C 1
ATOM 2476 O O . ALA A 1 316 ? -15.897 -28.938 47.495 1.00 50.47 316 ALA A O 1
#

Solvent-accessible surface area (backbone atoms only — not comparable to full-atom values): 19690 Å² total; per-residue (Å²): 125,65,67,67,54,55,51,50,66,60,47,53,60,56,53,53,54,49,52,51,50,49,51,52,50,51,56,48,52,54,49,53,51,61,33,65,42,47,19,30,38,31,32,37,49,77,62,91,48,87,67,32,69,56,43,44,71,11,39,36,18,41,44,95,58,30,33,30,45,37,67,58,78,68,59,94,62,90,54,75,77,80,32,78,89,71,36,35,62,36,43,26,31,53,42,76,32,86,99,57,96,43,31,18,38,32,26,41,70,41,83,81,71,67,43,75,27,40,41,22,31,38,76,82,63,26,40,32,28,49,33,54,66,85,69,32,70,86,32,46,42,54,40,45,51,58,45,91,84,74,34,33,46,23,53,75,83,39,66,47,33,28,38,34,47,81,45,96,82,39,32,35,38,30,43,35,86,81,76,60,82,43,65,90,59,49,67,91,88,59,50,72,42,56,29,44,39,29,59,42,75,56,81,76,75,71,77,69,81,57,89,81,70,83,66,64,61,70,54,47,52,49,51,52,53,51,51,55,51,49,55,50,49,52,56,49,70,73,53,70,91,71,94,69,84,85,77,87,86,84,81,90,80,86,83,79,83,86,84,83,90,84,85,89,84,84,82,91,78,90,79,87,80,81,84,87,82,77,87,86,82,88,80,91,83,90,75,90,78,81,84,85,83,86,86,84,81,88,86,85,87,80,85,80,86,87,81,93,81,83,88,89,84,81,91,129

Sequence (316 aa):
MSISMLLALTICPAMLGTQEAIRQSQSKNKREEHRARRCNLVVSCVKPSIRSRDIDGKLVVLKDKKLYITSEAPSYDDNASDHAGSGHPFAGYYLPYPDTQYEGLVSTISDDPPVLNWIYVDKNTYEVKYGVRAEAQEHLTGPFDCTRQDRRMTLEGWEGFVAVEEFPRIWALYFDRDDDGLTSKVPMGTRILEVELTRREKKEKKPGPDPNQATTLDEMMKQHKEQTQQEERERQQFMDPDGQRPATDKSVPSSQPQDQPAAADASIEDARGVPSTEASRSNGGSAKKEPPSPSAPLTAPTSPQSLSQQLASEFA

Secondary structure (DSSP, 8-state):
-HHHHHHHHHHHHHHHHHHHHHHHHHHHHHHHHHHHS-EEEEEEESS--TTHHHHTTPBEEEETTEEEE-SS---SS--GGGGTTT-EEP-EEEEEPTTSSSEEEEEES-SSS--EEEEEE-TTT-BEEEE-HHHHTTSB---EEE-TTT-BEEETTB--EEEEEEETTEEEEEE-TTSSTTTTTS-TT--EEEEEEEEEE--PPPPPPPTT-SSSSHHHHHHHHHHHHHHHHHHHHT--SS--PPP------------------------------------------------------------------S--

Mean predicted aligned error: 18.87 Å

Radius of gyration: 37.47 Å; Cα contacts (8 Å, |Δi|>4): 382; chains: 1; bounding box: 84×88×114 Å